Protein AF-A0AAN8F4U5-F1 (afdb_monomer_lite)

Structure (mmCIF, N/CA/C/O backbone):
data_AF-A0AAN8F4U5-F1
#
_entry.id   AF-A0AAN8F4U5-F1
#
loop_
_atom_site.group_PDB
_atom_site.id
_atom_site.type_symbol
_atom_site.label_atom_id
_atom_site.label_alt_id
_atom_site.label_comp_id
_atom_site.label_asym_id
_atom_site.label_entity_id
_atom_site.label_seq_id
_atom_site.pdbx_PDB_ins_code
_atom_site.Cartn_x
_atom_site.Cartn_y
_atom_site.Cartn_z
_atom_site.occupancy
_atom_site.B_iso_or_equiv
_atom_site.auth_seq_id
_atom_site.auth_comp_id
_atom_site.auth_asym_id
_atom_site.auth_atom_id
_atom_site.pdbx_PDB_model_num
ATOM 1 N N . MET A 1 1 ? 12.152 -46.336 -26.105 1.00 35.91 1 MET A N 1
ATOM 2 C CA . MET A 1 1 ? 12.665 -45.811 -24.822 1.00 35.91 1 MET A CA 1
ATOM 3 C C . MET A 1 1 ? 13.875 -44.950 -25.127 1.00 35.91 1 MET A C 1
ATOM 5 O O . MET A 1 1 ? 14.927 -45.492 -25.427 1.00 35.91 1 MET A O 1
ATOM 9 N N . ALA A 1 2 ? 13.699 -43.632 -25.142 1.00 26.66 2 ALA A N 1
ATOM 10 C CA . ALA A 1 2 ? 14.789 -42.671 -25.242 1.00 26.66 2 ALA A CA 1
ATOM 11 C C . ALA A 1 2 ? 14.548 -41.627 -24.149 1.00 26.66 2 ALA A C 1
ATOM 13 O O . ALA A 1 2 ? 13.551 -40.909 -24.172 1.00 26.66 2 ALA A O 1
ATOM 14 N N . SER A 1 3 ? 15.412 -41.664 -23.141 1.00 32.59 3 SER A N 1
ATOM 15 C CA . SER A 1 3 ? 15.495 -40.702 -22.049 1.00 32.59 3 SER A CA 1
ATOM 16 C C . SER A 1 3 ? 16.192 -39.456 -22.585 1.00 32.59 3 SER A C 1
ATOM 18 O O . SER A 1 3 ? 17.382 -39.514 -22.888 1.00 32.59 3 SER A O 1
ATOM 20 N N . ASN A 1 4 ? 15.462 -38.351 -22.726 1.00 31.66 4 ASN A N 1
ATOM 21 C CA . ASN A 1 4 ? 16.071 -37.047 -22.960 1.00 31.66 4 ASN A CA 1
ATOM 22 C C . ASN A 1 4 ? 16.169 -36.326 -21.616 1.00 31.66 4 ASN A C 1
ATOM 24 O O . ASN A 1 4 ? 15.198 -35.755 -21.125 1.00 31.66 4 ASN A O 1
ATOM 28 N N . GLN A 1 5 ? 17.357 -36.388 -21.018 1.00 31.81 5 GLN A N 1
ATOM 29 C CA . GLN A 1 5 ? 17.755 -35.510 -19.925 1.00 31.81 5 GLN A CA 1
ATOM 30 C C . GLN A 1 5 ? 17.854 -34.075 -20.455 1.00 31.81 5 GLN A C 1
ATOM 32 O O . GLN A 1 5 ? 18.625 -33.796 -21.372 1.00 31.81 5 GLN A O 1
ATOM 37 N N . CYS A 1 6 ? 17.082 -33.159 -19.874 1.00 28.48 6 CYS A N 1
ATOM 38 C CA . CYS A 1 6 ? 17.250 -31.729 -20.102 1.00 28.48 6 CYS A CA 1
ATOM 39 C C . CYS A 1 6 ? 18.424 -31.219 -19.258 1.00 28.48 6 CYS A C 1
ATOM 41 O O . CYS A 1 6 ? 18.338 -31.147 -18.034 1.00 28.48 6 CYS A O 1
ATOM 43 N N . THR A 1 7 ? 19.522 -30.854 -19.913 1.00 29.91 7 THR A N 1
ATOM 44 C CA . THR A 1 7 ? 20.615 -30.083 -19.318 1.00 29.91 7 THR A CA 1
ATOM 45 C C . THR A 1 7 ? 20.280 -28.591 -19.372 1.00 29.91 7 THR A C 1
ATOM 47 O O . THR A 1 7 ? 20.069 -28.025 -20.443 1.00 29.91 7 THR A O 1
ATOM 50 N N . PHE A 1 8 ? 20.226 -27.942 -18.206 1.00 32.69 8 PHE A N 1
ATOM 51 C CA . PHE A 1 8 ? 20.050 -26.495 -18.082 1.00 32.69 8 PHE A CA 1
ATOM 52 C C . PHE A 1 8 ? 21.400 -25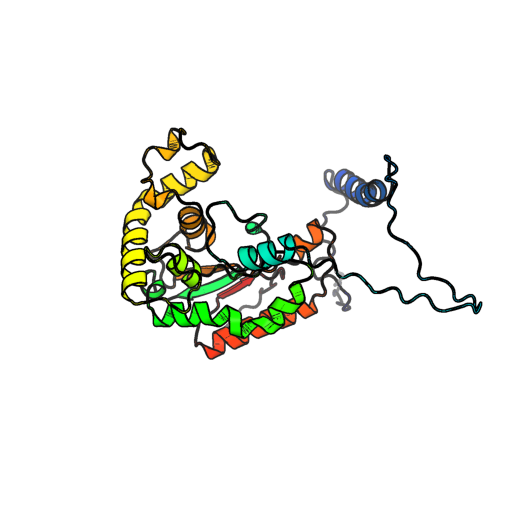.785 -18.223 1.00 32.69 8 PHE A C 1
ATOM 54 O O . PHE A 1 8 ? 22.299 -25.977 -17.407 1.00 32.69 8 PHE A O 1
ATOM 61 N N . THR A 1 9 ? 21.539 -24.930 -19.236 1.00 31.72 9 THR A N 1
ATOM 62 C CA . THR A 1 9 ? 22.600 -23.917 -19.300 1.00 31.72 9 THR A CA 1
ATOM 63 C C . THR A 1 9 ? 22.019 -22.554 -18.936 1.00 31.72 9 THR A C 1
ATOM 65 O O . THR A 1 9 ? 21.005 -22.111 -19.478 1.00 31.72 9 THR A O 1
ATOM 68 N N . SER A 1 10 ? 22.653 -21.892 -17.968 1.00 42.22 10 SER A N 1
ATOM 69 C CA . SER A 1 10 ? 22.253 -20.589 -17.442 1.00 42.22 10 SER A CA 1
ATOM 70 C C . SER A 1 10 ? 22.450 -19.493 -18.491 1.00 42.22 10 SER A C 1
ATOM 72 O O . SER A 1 10 ? 23.587 -19.122 -18.775 1.00 42.22 10 SER A O 1
A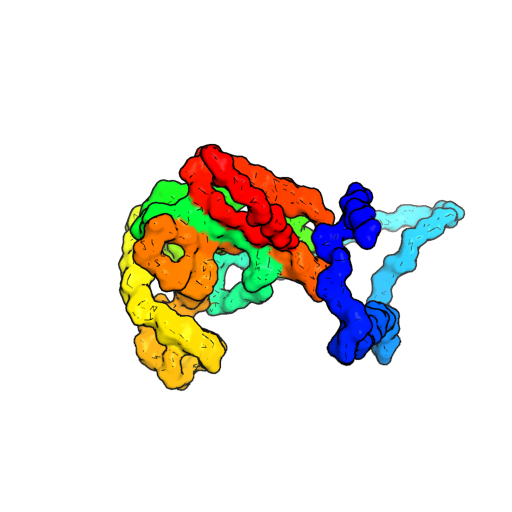TOM 74 N N . ASN A 1 11 ? 21.368 -18.953 -19.058 1.00 38.44 11 ASN A N 1
ATOM 75 C CA . ASN A 1 11 ? 21.387 -17.616 -19.656 1.00 38.44 11 ASN A CA 1
ATOM 76 C C . ASN A 1 11 ? 19.977 -17.014 -19.812 1.00 38.44 11 ASN A C 1
ATOM 78 O O . ASN A 1 11 ? 19.190 -17.420 -20.668 1.00 38.44 11 ASN A O 1
ATOM 82 N N . ASN A 1 12 ? 19.707 -16.005 -18.974 1.00 48.56 12 ASN A N 1
ATOM 83 C CA . ASN A 1 12 ? 18.732 -14.914 -19.098 1.00 48.56 12 ASN A CA 1
ATOM 84 C C . ASN A 1 12 ? 17.449 -15.187 -19.902 1.00 48.56 12 ASN A C 1
ATOM 86 O O . ASN A 1 12 ? 17.343 -14.895 -21.097 1.00 48.56 12 ASN A O 1
ATOM 90 N N . SER A 1 13 ? 16.467 -15.732 -19.185 1.00 42.66 13 SER A N 1
ATOM 91 C CA . SER A 1 13 ? 15.062 -15.300 -19.085 1.00 42.66 13 SER A CA 1
ATOM 92 C C . SER A 1 13 ? 14.314 -16.481 -18.469 1.00 42.66 13 SER A C 1
ATOM 94 O O . SER A 1 13 ? 14.174 -17.511 -19.127 1.00 42.66 13 SER A O 1
ATOM 96 N N . VAL A 1 14 ? 13.865 -16.353 -17.222 1.00 54.72 14 VAL A N 1
ATOM 97 C CA . VAL A 1 14 ? 13.284 -17.458 -16.429 1.00 54.72 14 VAL A CA 1
ATOM 98 C C . VAL A 1 14 ? 11.998 -18.036 -17.056 1.00 54.72 14 VAL A C 1
ATOM 100 O O . VAL A 1 14 ? 11.554 -19.109 -16.687 1.00 54.72 14 VAL A O 1
ATOM 103 N N . ILE A 1 15 ? 11.441 -17.397 -18.092 1.00 51.12 15 ILE A N 1
ATOM 104 C CA . ILE A 1 15 ? 10.289 -17.892 -18.853 1.00 51.12 15 ILE A CA 1
ATOM 105 C C . ILE A 1 15 ? 10.626 -17.837 -20.351 1.00 51.12 15 ILE A C 1
ATOM 107 O O . ILE A 1 15 ? 10.414 -16.827 -21.020 1.00 51.12 15 ILE A O 1
ATOM 111 N N . LYS A 1 16 ? 11.181 -18.922 -20.899 1.00 48.06 16 LYS A N 1
ATOM 112 C CA . LYS A 1 16 ? 11.352 -19.128 -22.349 1.00 48.06 16 LYS A CA 1
ATOM 113 C C . LYS A 1 16 ? 10.562 -20.370 -22.752 1.00 48.06 16 LYS A C 1
ATOM 115 O O . LYS A 1 16 ? 10.794 -21.437 -22.204 1.00 48.06 16 LYS A O 1
ATOM 120 N N . GLY A 1 17 ? 9.668 -20.240 -23.736 1.00 58.47 17 GLY A N 1
ATOM 121 C CA . GLY A 1 17 ? 9.052 -21.398 -24.403 1.00 58.47 17 GLY A CA 1
ATOM 122 C C . GLY A 1 17 ? 7.643 -21.809 -23.961 1.00 58.47 17 GLY A C 1
ATOM 123 O O . GLY A 1 17 ? 7.180 -22.843 -24.420 1.00 58.47 17 GLY A O 1
ATOM 124 N N . PHE A 1 18 ? 6.935 -21.008 -23.156 1.00 61.16 18 PHE A N 1
ATOM 125 C CA . PHE A 1 18 ? 5.510 -21.246 -22.842 1.00 61.16 18 PHE A CA 1
ATOM 126 C C . PHE A 1 18 ? 4.548 -20.827 -23.965 1.00 61.16 18 PHE A C 1
ATOM 128 O O . PHE A 1 18 ? 3.342 -21.049 -23.874 1.00 61.16 18 PHE A O 1
ATOM 135 N N . ASP A 1 19 ? 5.068 -20.226 -25.036 1.00 62.41 19 ASP A N 1
ATOM 136 C CA . ASP A 1 19 ? 4.302 -20.054 -26.263 1.00 62.41 19 ASP A CA 1
ATOM 137 C C . ASP A 1 19 ? 4.029 -21.425 -26.876 1.00 62.41 19 ASP A C 1
ATOM 139 O O . ASP A 1 19 ? 4.957 -22.118 -27.302 1.00 62.41 19 ASP A O 1
ATOM 143 N N . THR A 1 20 ? 2.752 -21.800 -26.956 1.00 62.84 20 THR A N 1
ATOM 144 C CA . THR A 1 20 ? 2.348 -22.943 -27.773 1.00 62.84 20 THR A CA 1
ATOM 145 C C . THR A 1 20 ? 2.696 -22.600 -29.215 1.00 62.84 20 THR A C 1
ATOM 147 O O . THR A 1 20 ? 2.143 -21.666 -29.781 1.00 62.84 20 THR A O 1
ATOM 150 N N . LYS A 1 21 ? 3.691 -23.273 -29.792 1.00 63.78 21 LYS A N 1
ATOM 151 C CA . LYS A 1 21 ? 3.997 -23.157 -31.220 1.00 63.78 21 LYS A CA 1
ATOM 152 C C . LYS A 1 21 ? 3.119 -24.145 -31.982 1.00 63.78 21 LYS A C 1
ATOM 154 O O . LYS A 1 21 ? 2.745 -25.178 -31.435 1.00 63.78 21 LYS A O 1
ATOM 159 N N . ASP A 1 22 ? 2.794 -23.803 -33.222 1.00 62.44 22 ASP A N 1
ATOM 160 C CA . ASP A 1 22 ? 2.108 -24.682 -34.176 1.00 62.44 22 ASP A CA 1
ATOM 161 C C . ASP A 1 22 ? 0.669 -25.083 -33.787 1.00 62.44 22 ASP A C 1
ATOM 163 O O . ASP A 1 22 ? 0.145 -26.094 -34.243 1.00 62.44 22 ASP A O 1
ATOM 167 N N . THR A 1 23 ? -0.002 -24.256 -32.979 1.00 65.88 23 THR A N 1
ATOM 168 C CA . THR A 1 23 ? -1.464 -24.297 -32.789 1.00 65.88 23 THR A CA 1
ATOM 169 C C . THR A 1 23 ? -2.159 -23.266 -33.682 1.00 65.88 23 THR A C 1
ATOM 171 O O . THR A 1 23 ? -1.567 -22.228 -34.000 1.00 65.88 23 THR A O 1
ATOM 174 N N . ASP A 1 24 ? -3.431 -23.489 -34.023 1.00 69.06 24 ASP A N 1
ATOM 175 C CA . ASP A 1 24 ? -4.232 -22.582 -34.870 1.00 69.06 24 ASP A CA 1
ATOM 176 C C . ASP A 1 24 ? -4.260 -21.128 -34.354 1.00 69.06 24 ASP A C 1
ATOM 178 O O . ASP A 1 24 ? -4.349 -20.177 -35.130 1.00 69.06 24 ASP A O 1
ATOM 182 N N . LEU A 1 25 ? -4.115 -20.934 -33.038 1.00 61.69 25 LEU A N 1
ATOM 183 C CA . LEU A 1 25 ? -4.094 -19.620 -32.384 1.00 61.69 25 LEU A CA 1
ATOM 184 C C . LEU A 1 25 ? -2.685 -19.006 -32.281 1.00 61.69 25 LEU A C 1
ATOM 186 O O . LEU A 1 25 ? -2.540 -17.792 -32.121 1.00 61.69 25 LEU A O 1
ATOM 190 N N . SER A 1 26 ? -1.634 -19.820 -32.385 1.00 69.00 26 SER A N 1
ATOM 191 C CA . SER A 1 26 ? -0.246 -19.371 -32.238 1.00 69.00 26 SER A CA 1
ATOM 192 C C . SER A 1 26 ? 0.295 -18.646 -33.466 1.00 69.00 26 SER A C 1
ATOM 194 O O . SER A 1 26 ? 1.044 -17.680 -33.323 1.00 69.00 26 SER A O 1
ATOM 196 N N . GLY A 1 27 ? -0.109 -19.062 -34.672 1.00 69.88 27 GLY A N 1
ATOM 197 C CA . GLY A 1 27 ? 0.422 -18.523 -35.926 1.00 69.88 27 GLY A CA 1
ATOM 198 C C . GLY A 1 27 ? 0.131 -17.032 -36.093 1.00 69.88 27 GLY A C 1
ATOM 199 O O . GLY A 1 27 ? 1.046 -16.236 -36.314 1.00 69.88 27 GLY A O 1
ATOM 200 N N . ALA A 1 28 ? -1.131 -16.634 -35.907 1.00 73.00 28 ALA A N 1
ATOM 201 C CA . ALA A 1 28 ? -1.550 -15.235 -35.997 1.00 73.00 28 ALA A CA 1
ATOM 202 C C . ALA A 1 28 ? -0.931 -14.369 -34.884 1.00 73.00 28 ALA A C 1
ATOM 204 O O . ALA A 1 28 ? -0.450 -13.267 -35.150 1.00 73.00 28 ALA A O 1
ATOM 205 N N . ARG A 1 29 ? -0.867 -14.886 -33.649 1.00 70.12 29 ARG A N 1
ATOM 206 C CA . ARG A 1 29 ? -0.241 -14.207 -32.503 1.00 70.12 29 ARG A CA 1
ATOM 207 C C . ARG A 1 29 ? 1.255 -13.966 -32.729 1.00 70.12 29 ARG A C 1
ATOM 209 O O . ARG A 1 29 ? 1.720 -12.841 -32.564 1.00 70.12 29 ARG A O 1
ATOM 216 N N . LEU A 1 30 ? 2.005 -14.992 -33.140 1.00 70.38 30 LEU A N 1
ATOM 217 C CA . LEU A 1 30 ? 3.444 -14.898 -33.414 1.00 70.38 30 LEU A CA 1
ATOM 218 C C . LEU A 1 30 ? 3.735 -13.965 -34.596 1.00 70.38 30 LEU A C 1
ATOM 220 O O . LEU A 1 30 ? 4.716 -13.219 -34.566 1.00 70.38 30 LEU A O 1
ATOM 224 N N . ALA A 1 31 ? 2.883 -13.974 -35.626 1.00 74.25 31 ALA A N 1
ATOM 225 C CA . ALA A 1 31 ? 2.971 -13.029 -36.735 1.00 74.25 31 ALA A CA 1
ATOM 226 C C . ALA A 1 31 ? 2.747 -11.584 -36.259 1.00 74.25 31 ALA A C 1
ATOM 228 O O . ALA A 1 31 ? 3.541 -10.703 -36.592 1.00 74.25 31 ALA A O 1
ATOM 229 N N . TRP A 1 32 ? 1.731 -11.346 -35.423 1.00 70.88 32 TRP A N 1
ATOM 230 C CA . TRP A 1 32 ? 1.447 -10.024 -34.863 1.00 70.88 32 TRP A CA 1
ATOM 231 C C . TRP A 1 32 ? 2.573 -9.514 -33.959 1.00 70.88 32 TRP A C 1
ATOM 233 O O . TRP A 1 32 ? 3.009 -8.374 -34.094 1.00 70.88 32 TRP A O 1
ATOM 243 N N . GLN A 1 33 ? 3.131 -10.377 -33.108 1.00 69.50 33 GLN A N 1
ATOM 244 C CA . GLN A 1 33 ? 4.262 -10.042 -32.242 1.00 69.50 33 GLN A CA 1
ATOM 245 C C . GLN A 1 33 ? 5.527 -9.689 -33.043 1.00 69.50 33 GLN A C 1
ATOM 247 O O . GLN A 1 33 ? 6.242 -8.746 -32.697 1.00 69.50 33 GLN A O 1
ATOM 252 N N . LYS A 1 34 ? 5.798 -10.407 -34.144 1.00 72.12 34 LYS A N 1
ATOM 253 C CA . LYS A 1 34 ? 6.904 -10.084 -35.063 1.00 72.12 34 LYS A CA 1
ATOM 254 C C . LYS A 1 34 ? 6.688 -8.741 -35.761 1.00 72.12 34 LYS A C 1
ATOM 256 O O . LYS A 1 34 ? 7.638 -7.972 -35.889 1.00 72.12 34 LYS A O 1
ATOM 261 N N . LEU A 1 35 ? 5.453 -8.445 -36.169 1.00 69.44 35 LEU A N 1
ATOM 262 C CA . LEU A 1 35 ? 5.099 -7.174 -36.804 1.00 69.44 35 LEU A CA 1
ATOM 263 C C . LEU A 1 35 ? 5.160 -5.995 -35.828 1.00 69.44 35 LEU A C 1
ATOM 265 O O . LEU A 1 35 ? 5.601 -4.920 -36.221 1.00 69.44 35 LEU A O 1
ATOM 269 N N . GLN A 1 36 ? 4.778 -6.180 -34.563 1.00 67.00 36 GLN A N 1
ATOM 270 C CA . GLN A 1 36 ? 4.717 -5.108 -33.566 1.00 67.00 36 GLN A CA 1
ATOM 271 C C . GLN A 1 36 ? 6.058 -4.382 -33.393 1.00 67.00 36 GLN A C 1
ATOM 273 O O . GLN A 1 36 ? 6.094 -3.152 -33.393 1.00 67.00 36 GLN A O 1
ATOM 278 N N . LYS A 1 37 ? 7.171 -5.125 -33.326 1.00 55.09 37 LYS A N 1
ATOM 279 C CA . LYS A 1 37 ? 8.516 -4.537 -33.224 1.00 55.09 37 LYS A CA 1
ATOM 280 C C . LYS A 1 37 ? 8.866 -3.694 -34.455 1.00 55.09 37 LYS A C 1
ATOM 282 O O . LYS A 1 37 ? 9.453 -2.626 -34.323 1.00 55.09 37 LYS A O 1
ATOM 287 N N . THR A 1 38 ? 8.481 -4.149 -35.646 1.00 58.34 38 THR A N 1
ATOM 288 C CA . THR A 1 38 ? 8.706 -3.422 -36.902 1.00 58.34 38 THR A CA 1
ATOM 289 C C . THR A 1 38 ? 7.828 -2.172 -36.989 1.00 58.34 38 THR A C 1
ATOM 291 O O . THR A 1 38 ? 8.330 -1.096 -37.308 1.00 58.34 38 THR A O 1
ATOM 294 N N . LEU A 1 39 ? 6.546 -2.281 -36.630 1.00 54.97 39 LEU A N 1
ATOM 295 C CA . LEU A 1 39 ? 5.573 -1.185 -36.682 1.00 54.97 39 LEU A CA 1
ATOM 296 C C . LEU A 1 39 ? 5.900 -0.049 -35.702 1.00 54.97 39 LEU A C 1
ATOM 298 O O . LEU A 1 39 ? 5.655 1.109 -36.026 1.00 54.97 39 LEU A O 1
ATOM 302 N N . GLN A 1 40 ? 6.498 -0.355 -34.546 1.00 52.28 40 GLN A N 1
ATOM 303 C CA . GLN A 1 40 ? 6.956 0.655 -33.581 1.00 52.28 40 GLN A CA 1
ATOM 304 C C . GLN A 1 40 ? 8.175 1.458 -34.066 1.00 52.28 40 GLN A C 1
ATOM 306 O O . GLN A 1 40 ? 8.366 2.592 -33.641 1.00 52.28 40 GLN A O 1
ATOM 311 N N . THR A 1 41 ? 8.996 0.899 -34.962 1.00 52.88 41 THR A N 1
ATOM 312 C CA . THR A 1 41 ? 10.201 1.574 -35.489 1.00 52.88 41 THR A CA 1
ATOM 313 C C . THR A 1 41 ? 9.963 2.375 -36.768 1.00 52.88 41 THR A C 1
ATOM 315 O O . THR A 1 41 ? 10.808 3.175 -37.167 1.00 52.88 41 THR A O 1
ATOM 318 N N . THR A 1 42 ? 8.816 2.191 -37.426 1.00 43.38 42 THR A N 1
ATOM 319 C CA . THR A 1 42 ? 8.494 2.892 -38.671 1.00 43.38 42 THR A CA 1
ATOM 320 C C . THR A 1 42 ? 7.525 4.039 -38.407 1.00 43.38 42 THR A C 1
ATOM 322 O O . THR A 1 42 ? 6.313 3.849 -38.330 1.00 43.38 42 THR A O 1
ATOM 325 N N . ASN A 1 43 ? 8.062 5.254 -38.308 1.00 46.78 43 ASN A N 1
ATOM 326 C CA . ASN A 1 43 ? 7.283 6.488 -38.266 1.00 46.78 43 ASN A CA 1
ATOM 327 C C . ASN A 1 43 ? 6.483 6.663 -39.568 1.00 46.78 43 ASN A C 1
ATOM 329 O O . ASN A 1 43 ? 7.044 7.049 -40.591 1.00 46.78 43 ASN A O 1
ATOM 333 N N . ARG A 1 44 ? 5.159 6.455 -39.536 1.00 46.81 44 ARG A N 1
ATOM 334 C CA . ARG A 1 44 ? 4.257 7.013 -40.566 1.00 46.81 44 ARG A CA 1
ATOM 335 C C . ARG A 1 44 ? 3.943 8.500 -40.340 1.00 46.81 44 ARG A C 1
ATOM 337 O O . ARG A 1 44 ? 3.217 9.083 -41.136 1.00 46.81 44 ARG A O 1
ATOM 344 N N . ILE A 1 45 ? 4.513 9.129 -39.306 1.00 45.03 45 ILE A N 1
ATOM 345 C CA . ILE A 1 45 ? 4.415 10.572 -39.046 1.00 45.03 45 ILE A CA 1
ATOM 346 C C . ILE A 1 45 ? 5.792 11.082 -38.595 1.00 45.03 45 ILE A C 1
ATOM 348 O O . ILE A 1 45 ? 6.363 10.585 -37.627 1.00 45.03 45 ILE A O 1
ATOM 352 N N . ASN A 1 46 ? 6.358 12.036 -39.337 1.00 37.38 46 ASN A N 1
ATOM 353 C CA . ASN A 1 46 ? 7.688 12.598 -39.093 1.00 37.38 46 ASN A CA 1
ATOM 354 C C . ASN A 1 46 ? 7.595 13.681 -38.003 1.00 37.38 46 ASN A C 1
ATOM 356 O O . ASN A 1 46 ? 7.131 14.785 -38.275 1.00 37.38 46 ASN A O 1
ATOM 360 N N . PHE A 1 47 ? 8.016 13.373 -36.776 1.00 38.66 47 PHE A N 1
ATOM 361 C CA . PHE A 1 47 ? 8.142 14.374 -35.715 1.00 38.66 47 PHE A CA 1
ATOM 362 C C . PHE A 1 47 ? 9.495 15.093 -35.830 1.00 38.66 47 PHE A C 1
ATOM 364 O O . PHE A 1 47 ? 10.543 14.454 -35.916 1.00 38.66 47 PHE A O 1
ATOM 371 N N . SER A 1 48 ? 9.469 16.428 -35.814 1.00 40.88 48 SER A N 1
ATOM 372 C CA . SER A 1 48 ? 10.628 17.315 -36.027 1.00 40.88 48 SER A CA 1
ATOM 373 C C . SER A 1 48 ? 11.716 17.234 -34.949 1.00 40.88 48 SER A C 1
ATOM 375 O O . SER A 1 48 ? 12.791 17.794 -35.131 1.00 40.88 48 SER A O 1
ATOM 377 N N . ASN A 1 49 ? 11.463 16.529 -33.845 1.00 41.31 49 ASN A N 1
ATOM 378 C CA . ASN A 1 49 ? 12.412 16.352 -32.752 1.00 41.31 49 ASN A CA 1
ATOM 379 C C . ASN A 1 49 ? 12.865 14.895 -32.705 1.00 41.31 49 ASN A C 1
ATOM 381 O O . ASN A 1 49 ? 12.220 14.043 -32.096 1.00 41.31 49 ASN A O 1
ATOM 385 N N . ARG A 1 50 ? 13.981 14.608 -33.377 1.00 44.75 50 ARG A N 1
ATOM 386 C CA . ARG A 1 50 ? 14.680 13.330 -33.225 1.00 44.75 50 ARG A CA 1
ATOM 387 C C . ARG A 1 50 ? 15.604 13.411 -32.004 1.00 44.75 50 ARG A C 1
ATOM 389 O O . ARG A 1 50 ? 16.358 14.379 -31.909 1.00 44.75 50 ARG A O 1
ATOM 396 N N . PRO A 1 51 ? 15.604 12.414 -31.102 1.00 42.09 51 PRO A N 1
ATOM 397 C CA . PRO A 1 51 ? 16.709 12.233 -30.167 1.00 42.09 51 PRO A CA 1
ATOM 398 C C . PRO A 1 51 ? 17.993 11.953 -30.967 1.00 42.09 51 PRO A C 1
ATOM 400 O O . PRO A 1 51 ? 17.912 11.277 -32.001 1.00 42.09 51 PRO A O 1
ATOM 403 N N . PRO A 1 52 ? 19.170 12.440 -30.536 1.00 44.09 52 PRO A N 1
ATOM 404 C CA . PRO A 1 52 ? 20.415 12.133 -31.220 1.00 44.09 52 PRO A CA 1
ATOM 405 C C . PRO A 1 52 ? 20.724 10.646 -31.029 1.00 44.09 52 PRO A C 1
ATOM 407 O O . PRO A 1 52 ? 21.085 10.190 -29.948 1.00 44.09 52 PRO A O 1
ATOM 410 N N . LEU A 1 53 ? 20.535 9.875 -32.096 1.00 42.50 53 LEU A N 1
ATOM 411 C CA . LEU A 1 53 ? 21.144 8.562 -32.237 1.00 42.50 53 LEU A CA 1
ATOM 412 C C . LEU A 1 53 ? 22.587 8.798 -32.704 1.00 42.50 53 LEU A C 1
ATOM 414 O O . LEU A 1 53 ? 22.790 9.610 -33.601 1.00 42.50 53 LEU A O 1
ATOM 418 N N . TYR A 1 54 ? 23.527 8.068 -32.097 1.00 38.50 54 TYR A N 1
ATOM 419 C CA . TYR A 1 54 ? 24.996 8.055 -32.253 1.00 38.50 54 TYR A CA 1
ATOM 420 C C . TYR A 1 54 ? 25.802 8.865 -31.214 1.00 38.50 54 TYR A C 1
ATOM 422 O O . TYR A 1 54 ? 25.565 10.061 -31.044 1.00 38.50 54 TYR A O 1
ATOM 430 N N . PRO A 1 55 ? 26.805 8.249 -30.548 1.00 43.44 55 PRO A N 1
ATOM 431 C CA . PRO A 1 55 ? 27.874 9.009 -29.908 1.00 43.44 55 PRO A CA 1
ATOM 432 C C . PRO A 1 55 ? 28.730 9.689 -30.994 1.00 43.44 55 PRO A C 1
ATOM 434 O O . PRO A 1 55 ? 28.965 9.083 -32.045 1.00 43.44 55 PRO A O 1
ATOM 437 N N . PRO A 1 56 ? 29.191 10.934 -30.783 1.00 37.84 56 PRO A N 1
ATOM 438 C CA . PRO A 1 56 ? 29.981 11.644 -31.776 1.00 37.84 56 PRO A CA 1
ATOM 439 C C . PRO A 1 56 ? 31.339 10.961 -31.961 1.00 37.84 56 PRO A C 1
ATOM 441 O O . PRO A 1 56 ? 32.051 10.664 -31.000 1.00 37.84 56 PRO A O 1
ATOM 444 N N . VAL A 1 57 ? 31.685 10.719 -33.224 1.00 37.41 57 VAL A N 1
ATOM 445 C CA . VAL A 1 57 ? 33.042 10.378 -33.649 1.00 37.41 57 VAL A CA 1
ATOM 446 C C . VAL A 1 57 ? 33.954 11.548 -33.278 1.00 37.41 57 VAL A C 1
ATOM 448 O O . VAL A 1 57 ? 33.618 12.706 -33.515 1.00 37.41 57 VAL A O 1
ATOM 451 N N . VAL A 1 58 ? 35.091 11.234 -32.659 1.00 42.97 58 VAL A N 1
ATOM 452 C CA . VAL A 1 58 ? 36.131 12.200 -32.302 1.00 42.97 58 VAL A CA 1
ATOM 453 C C . VAL A 1 58 ? 36.749 12.741 -33.590 1.00 42.97 58 VAL A C 1
ATOM 455 O O . VAL A 1 58 ? 37.578 12.077 -34.203 1.00 42.97 58 VAL A O 1
ATOM 458 N N . GLU A 1 59 ? 36.374 13.955 -33.980 1.00 33.66 59 GLU A N 1
ATOM 459 C CA . GLU A 1 59 ? 37.186 14.784 -34.867 1.00 33.66 59 GLU A CA 1
ATOM 460 C C . GLU A 1 59 ? 37.693 15.980 -34.068 1.00 33.66 59 GLU A C 1
ATOM 462 O O . GLU A 1 59 ? 36.941 16.819 -33.575 1.00 33.66 59 GLU A O 1
ATOM 467 N N . ALA A 1 60 ? 39.009 15.999 -33.877 1.00 41.00 60 ALA A N 1
ATOM 468 C CA . ALA A 1 60 ? 39.715 17.088 -33.242 1.00 41.00 60 ALA A CA 1
ATOM 469 C C . ALA A 1 60 ? 39.650 18.331 -34.134 1.00 41.00 60 ALA A C 1
ATOM 471 O O . ALA A 1 60 ? 40.203 18.321 -35.230 1.00 41.00 60 ALA A O 1
ATOM 472 N N . GLN A 1 61 ? 39.064 19.415 -33.629 1.00 32.91 61 GLN A N 1
ATOM 473 C CA . GLN A 1 61 ? 39.378 20.771 -34.066 1.00 32.91 61 GLN A CA 1
ATOM 474 C C . GLN A 1 61 ? 39.146 21.759 -32.919 1.00 32.91 61 GLN A C 1
ATOM 476 O O . GLN A 1 61 ? 38.060 21.881 -32.362 1.00 32.91 61 GLN A O 1
ATOM 481 N N . ASN A 1 62 ? 40.229 22.443 -32.557 1.00 40.50 62 ASN A N 1
ATOM 482 C CA . ASN A 1 62 ? 40.273 23.544 -31.606 1.00 40.50 62 ASN A CA 1
ATOM 483 C C . ASN A 1 62 ? 39.424 24.717 -32.109 1.00 40.50 62 ASN A C 1
ATOM 485 O O . ASN A 1 62 ? 39.644 25.161 -33.232 1.00 40.50 62 ASN A O 1
ATOM 489 N N . THR A 1 63 ? 38.550 25.285 -31.273 1.00 35.16 63 THR A N 1
ATOM 490 C CA . THR A 1 63 ? 38.402 26.748 -31.108 1.00 35.16 63 THR A CA 1
ATOM 491 C C . THR A 1 63 ? 37.442 27.097 -29.956 1.00 35.16 63 THR A C 1
ATOM 493 O O . THR A 1 63 ? 36.277 26.722 -29.958 1.00 35.16 63 THR A O 1
ATOM 496 N N . SER A 1 64 ? 37.988 27.847 -28.991 1.00 33.31 64 SER A N 1
ATOM 497 C CA . SER A 1 64 ? 37.372 28.892 -28.147 1.00 33.31 64 SER A CA 1
ATOM 498 C C . SER A 1 64 ? 36.076 28.626 -27.360 1.00 33.31 64 SER A C 1
ATOM 500 O O . SER A 1 64 ? 34.977 28.636 -27.907 1.00 33.31 64 SER A O 1
ATOM 502 N N . ASP A 1 65 ? 36.261 28.554 -26.036 1.00 40.81 65 ASP A N 1
ATOM 503 C CA . ASP A 1 65 ? 35.423 29.085 -24.950 1.00 40.81 65 ASP A CA 1
ATOM 504 C C . ASP A 1 65 ? 34.030 29.619 -25.319 1.00 40.81 65 ASP A C 1
ATOM 506 O O . ASP A 1 65 ? 33.844 30.789 -25.660 1.00 40.81 65 ASP A O 1
ATOM 510 N N . VAL A 1 66 ? 33.019 28.784 -25.077 1.00 34.16 66 VAL A N 1
ATOM 511 C CA . VAL A 1 66 ? 31.685 29.243 -24.689 1.00 34.16 66 VAL A CA 1
ATOM 512 C C . VAL A 1 66 ? 31.297 28.464 -23.441 1.00 34.16 66 VAL A C 1
ATOM 514 O O . VAL A 1 66 ? 31.021 27.266 -23.488 1.00 34.16 66 VAL A O 1
ATOM 517 N N . THR A 1 67 ? 31.288 29.150 -22.301 1.00 35.19 67 THR A N 1
ATOM 518 C CA . THR A 1 67 ? 30.727 28.649 -21.048 1.00 35.19 67 THR A CA 1
ATOM 519 C C . THR A 1 67 ? 29.225 28.447 -21.223 1.00 35.19 67 THR A C 1
ATOM 521 O O . THR A 1 67 ? 28.409 29.337 -20.978 1.00 35.19 67 THR A O 1
ATOM 524 N N . VAL A 1 68 ? 28.832 27.245 -21.646 1.00 36.00 68 VAL A N 1
ATOM 525 C CA . VAL A 1 68 ? 27.445 26.794 -21.544 1.00 36.00 68 VAL A CA 1
ATOM 526 C C . VAL A 1 68 ? 27.167 26.585 -20.061 1.00 36.00 68 VAL A C 1
ATOM 528 O O . VAL A 1 68 ? 27.368 25.509 -19.504 1.00 36.00 68 VAL A O 1
ATOM 531 N N . THR A 1 69 ? 26.716 27.647 -19.400 1.00 33.94 69 THR A N 1
ATOM 532 C CA . THR A 1 69 ? 25.981 27.508 -18.150 1.00 33.94 69 THR A CA 1
ATOM 533 C C . THR A 1 69 ? 24.751 26.671 -18.474 1.00 33.94 69 THR A C 1
ATOM 535 O O . THR A 1 69 ? 23.794 27.130 -19.098 1.00 33.94 69 THR A O 1
ATOM 538 N N . THR A 1 70 ? 24.794 25.392 -18.106 1.00 36.25 70 THR A N 1
ATOM 539 C CA . THR A 1 70 ? 23.620 24.528 -18.090 1.00 36.25 70 THR A CA 1
ATOM 540 C C . THR A 1 70 ? 22.626 25.162 -17.135 1.00 36.25 70 THR A C 1
ATOM 542 O O . THR A 1 70 ? 22.698 24.990 -15.918 1.00 36.25 70 THR A O 1
ATOM 545 N N . ARG A 1 71 ? 21.717 25.963 -17.689 1.00 35.91 71 ARG A N 1
ATOM 546 C CA . ARG A 1 71 ? 20.568 26.505 -16.981 1.00 35.91 71 ARG A CA 1
ATOM 547 C C . ARG A 1 71 ? 19.705 25.305 -16.601 1.00 35.91 71 ARG A C 1
ATOM 549 O O . ARG A 1 71 ? 18.846 24.895 -17.376 1.00 35.91 71 ARG A O 1
ATOM 556 N N . MET A 1 72 ? 19.968 24.713 -15.435 1.00 39.81 72 MET A N 1
ATOM 557 C CA . MET A 1 72 ? 19.050 23.782 -14.790 1.00 39.81 72 MET A CA 1
ATOM 558 C C . MET A 1 72 ? 17.736 24.540 -14.604 1.00 39.81 72 MET A C 1
ATOM 560 O O . MET A 1 72 ? 17.581 25.327 -13.671 1.00 39.81 72 MET A O 1
ATOM 564 N N . LYS A 1 73 ? 16.788 24.342 -15.522 1.00 38.34 73 LYS A N 1
ATOM 565 C CA . LYS A 1 73 ? 15.386 24.644 -15.262 1.00 38.34 73 LYS A CA 1
ATOM 566 C C . LYS A 1 73 ? 14.933 23.646 -14.200 1.00 38.34 73 LYS A C 1
ATOM 568 O O . LYS A 1 73 ? 14.394 22.602 -14.533 1.00 38.34 73 LYS A O 1
ATOM 573 N N . ARG A 1 74 ? 15.177 23.953 -12.925 1.00 48.62 74 ARG A N 1
ATOM 574 C CA . ARG A 1 74 ? 14.342 23.415 -11.851 1.00 48.62 74 ARG A CA 1
ATOM 575 C C . ARG A 1 74 ? 12.993 24.096 -12.021 1.00 48.62 74 ARG A C 1
ATOM 577 O O . ARG A 1 74 ? 12.852 25.283 -11.733 1.00 48.62 74 ARG A O 1
ATOM 584 N N . SER A 1 75 ? 12.066 23.392 -12.662 1.00 45.44 75 SER A N 1
ATOM 585 C CA . SER A 1 75 ? 10.699 23.862 -12.812 1.00 45.44 75 SER A CA 1
ATOM 586 C C . SER A 1 75 ? 10.055 23.827 -11.434 1.00 45.44 75 SER A C 1
ATOM 588 O O . SER A 1 75 ? 10.112 22.809 -10.752 1.00 45.44 75 SER A O 1
ATOM 590 N N . TRP A 1 76 ? 9.409 24.915 -11.031 1.00 37.25 76 TRP A N 1
ATOM 591 C CA . TRP A 1 76 ? 8.595 24.948 -9.814 1.00 37.25 76 TRP A CA 1
ATOM 592 C C . TRP A 1 76 ? 7.513 23.848 -9.830 1.00 37.25 76 TRP A C 1
ATOM 594 O O . TRP A 1 76 ? 7.099 23.366 -8.786 1.00 37.25 76 TRP A O 1
ATOM 604 N N . ALA A 1 77 ? 7.117 23.379 -11.022 1.00 39.31 77 ALA A N 1
ATOM 605 C CA . ALA A 1 77 ? 6.237 22.227 -11.193 1.00 39.31 77 ALA A CA 1
ATOM 606 C C . ALA A 1 77 ? 6.893 20.893 -10.802 1.00 39.31 77 ALA A C 1
ATOM 608 O O . ALA A 1 77 ? 6.197 20.041 -10.272 1.00 39.31 77 ALA A O 1
ATOM 609 N N . ASP A 1 78 ? 8.202 20.712 -10.996 1.00 44.38 78 ASP A N 1
ATOM 610 C CA . ASP A 1 78 ? 8.908 19.497 -10.561 1.00 44.38 78 ASP A CA 1
ATOM 611 C C . ASP A 1 78 ? 9.100 19.493 -9.040 1.00 44.38 78 ASP A C 1
ATOM 613 O O . ASP A 1 78 ? 9.068 18.443 -8.409 1.00 44.38 78 ASP A O 1
ATOM 617 N N . GLU A 1 79 ? 9.254 20.670 -8.431 1.00 42.03 79 GLU A N 1
ATOM 618 C CA . GLU A 1 79 ? 9.317 20.840 -6.976 1.00 42.03 79 GLU A CA 1
ATOM 619 C C . GLU A 1 79 ? 7.934 20.640 -6.330 1.00 42.03 79 GLU A C 1
ATOM 621 O O . GLU A 1 79 ? 7.814 19.951 -5.317 1.00 42.03 79 GLU A O 1
ATOM 626 N N . LEU A 1 80 ? 6.867 21.127 -6.975 1.00 38.94 80 LEU A N 1
ATOM 627 C CA . LEU A 1 80 ? 5.482 20.874 -6.577 1.00 38.94 80 LEU A CA 1
ATOM 628 C C . LEU A 1 80 ? 5.094 19.399 -6.774 1.00 38.94 80 LEU A C 1
ATOM 630 O O . LEU A 1 80 ? 4.501 18.808 -5.880 1.00 38.94 80 LEU A O 1
ATOM 634 N N . LEU A 1 81 ? 5.479 18.769 -7.889 1.00 45.72 81 LEU A N 1
ATOM 635 C CA . LEU A 1 81 ? 5.265 17.339 -8.144 1.00 45.72 81 LEU A CA 1
ATOM 636 C C . LEU A 1 81 ? 6.090 16.466 -7.192 1.00 45.72 81 LEU A C 1
ATOM 638 O O . LEU A 1 81 ? 5.564 15.488 -6.677 1.00 45.72 81 LEU A O 1
ATOM 642 N N . ASN A 1 82 ? 7.328 16.843 -6.861 1.00 42.47 82 ASN A N 1
ATOM 643 C CA . ASN A 1 82 ? 8.109 16.180 -5.810 1.00 42.47 82 ASN A CA 1
ATOM 644 C C . ASN A 1 82 ? 7.504 16.355 -4.413 1.00 42.47 82 ASN A C 1
ATOM 646 O O . ASN A 1 82 ? 7.788 15.545 -3.536 1.00 42.47 82 ASN A O 1
ATOM 650 N N . THR A 1 83 ? 6.695 17.392 -4.188 1.00 41.12 83 THR A N 1
ATOM 651 C CA . THR A 1 83 ? 5.986 17.610 -2.918 1.00 41.12 83 THR A CA 1
ATOM 652 C C . THR A 1 83 ? 4.652 16.853 -2.893 1.00 41.12 83 THR A C 1
ATOM 654 O O . THR A 1 83 ? 4.321 16.240 -1.885 1.00 41.12 83 THR A O 1
ATOM 657 N N . ILE A 1 84 ? 3.932 16.790 -4.018 1.00 46.06 84 ILE A N 1
ATOM 658 C CA . ILE A 1 84 ? 2.675 16.036 -4.177 1.00 46.06 84 ILE A CA 1
ATOM 659 C C . ILE A 1 84 ? 2.934 14.521 -4.187 1.00 46.06 84 ILE A C 1
ATOM 661 O O . ILE A 1 84 ? 2.201 13.770 -3.554 1.00 46.06 84 ILE A O 1
ATOM 665 N N . ASN A 1 85 ? 4.029 14.060 -4.800 1.00 50.81 85 ASN A N 1
ATOM 666 C CA . ASN A 1 85 ? 4.424 12.646 -4.805 1.00 50.81 85 ASN A CA 1
ATOM 667 C C . ASN A 1 85 ? 4.928 12.144 -3.442 1.00 50.81 85 ASN A C 1
ATOM 669 O O . ASN A 1 85 ? 5.150 10.944 -3.302 1.00 50.81 85 ASN A O 1
ATOM 673 N N . LYS A 1 86 ? 5.098 13.032 -2.450 1.00 52.88 86 LYS A N 1
ATOM 674 C CA . LYS A 1 86 ? 5.468 12.703 -1.062 1.00 52.88 86 LYS A CA 1
ATOM 675 C C . LYS A 1 86 ? 4.278 12.621 -0.109 1.00 52.88 86 LYS A C 1
ATOM 677 O O . LYS A 1 86 ? 4.457 12.190 1.022 1.00 52.88 86 LYS A O 1
ATOM 682 N N . VAL A 1 87 ? 3.074 12.997 -0.548 1.00 62.44 87 VAL A N 1
ATOM 683 C CA . VAL A 1 87 ? 1.870 12.872 0.282 1.00 62.44 87 VAL A CA 1
ATOM 684 C C . VAL A 1 87 ? 1.194 11.533 -0.027 1.00 62.44 87 VAL A C 1
ATOM 686 O O . VAL A 1 87 ? 0.807 11.296 -1.172 1.00 62.44 87 VAL A O 1
ATOM 689 N N . PRO A 1 88 ? 1.076 10.616 0.949 1.00 71.00 88 PRO A N 1
ATOM 690 C CA . PRO A 1 88 ? 0.464 9.311 0.724 1.00 71.00 88 PRO A CA 1
ATOM 691 C C . PRO A 1 88 ? -1.055 9.387 0.525 1.00 71.00 88 PRO A C 1
ATOM 693 O O . PRO A 1 88 ? -1.640 8.426 0.029 1.00 71.00 88 PRO A O 1
ATOM 696 N N . CYS A 1 89 ? -1.681 10.501 0.908 1.00 84.94 89 CYS A N 1
ATOM 697 C CA . CYS A 1 89 ? -3.122 10.722 0.848 1.00 84.94 89 CYS A CA 1
ATOM 698 C C . CYS A 1 89 ? -3.562 11.157 -0.551 1.00 84.94 89 CYS A C 1
ATOM 700 O O . CYS A 1 89 ? -2.930 12.018 -1.164 1.00 84.94 89 CYS A O 1
ATOM 702 N N . TYR A 1 90 ? -4.655 10.581 -1.052 1.00 84.06 90 TYR A N 1
ATOM 703 C CA . TYR A 1 90 ? -5.169 10.869 -2.390 1.00 84.06 90 TYR A CA 1
ATOM 704 C C . TYR A 1 90 ? -6.689 10.731 -2.461 1.00 84.06 90 TYR A C 1
ATOM 706 O O . TYR A 1 90 ? -7.281 9.824 -1.884 1.00 84.06 90 TYR A O 1
ATOM 714 N N . ASP A 1 91 ? -7.310 11.586 -3.271 1.00 76.38 91 ASP A N 1
ATOM 715 C CA . ASP A 1 91 ? -8.754 11.539 -3.533 1.00 76.38 91 ASP A CA 1
ATOM 716 C C . ASP A 1 91 ? -9.101 10.888 -4.878 1.00 76.38 91 ASP A C 1
ATOM 718 O O . ASP A 1 91 ? -10.265 10.598 -5.157 1.00 76.38 91 ASP A O 1
ATOM 722 N N . SER A 1 92 ? -8.092 10.633 -5.717 1.00 77.88 92 SER A N 1
ATOM 723 C CA . SER A 1 92 ? -8.249 10.039 -7.048 1.00 77.88 92 SER A CA 1
ATOM 724 C C . SER A 1 92 ? -7.443 8.745 -7.181 1.00 77.88 92 SER A C 1
ATOM 726 O O . SER A 1 92 ? -6.392 8.630 -6.551 1.00 77.88 92 SER A O 1
ATOM 728 N N . PRO A 1 93 ? -7.908 7.760 -7.976 1.00 75.25 93 PRO A N 1
ATOM 729 C CA . PRO A 1 93 ? -7.233 6.471 -8.091 1.00 75.25 93 PRO A CA 1
ATOM 730 C C . PRO A 1 93 ? -5.772 6.618 -8.522 1.00 75.25 93 PRO A C 1
ATOM 732 O O . PRO A 1 93 ? -5.478 7.310 -9.496 1.00 75.25 93 PRO A O 1
ATOM 735 N N . ILE A 1 94 ? -4.866 5.900 -7.855 1.00 78.25 94 ILE A N 1
ATOM 736 C CA . ILE A 1 94 ? -3.453 5.868 -8.245 1.00 78.25 94 ILE A CA 1
ATOM 737 C C . ILE A 1 94 ? -3.324 5.161 -9.605 1.00 78.25 94 ILE A C 1
ATOM 739 O O . ILE A 1 94 ? -3.708 3.986 -9.729 1.00 78.25 94 ILE A O 1
ATOM 743 N N . PRO A 1 95 ? -2.782 5.833 -10.640 1.00 76.56 95 PRO A N 1
ATOM 744 C CA . PRO A 1 95 ? -2.602 5.214 -11.945 1.00 76.56 95 PRO A CA 1
ATOM 745 C C . PRO A 1 95 ? -1.735 3.955 -11.854 1.00 76.56 95 PRO A C 1
ATOM 747 O O . PRO A 1 95 ? -0.765 3.893 -11.110 1.00 76.56 95 PRO A O 1
ATOM 750 N N . PHE A 1 96 ? -2.086 2.919 -12.616 1.00 73.81 96 PHE A N 1
ATOM 751 C CA . PHE A 1 96 ? -1.296 1.684 -12.702 1.00 73.81 96 PHE A CA 1
ATOM 752 C C . PHE A 1 96 ? -0.975 0.998 -11.358 1.00 73.81 96 PHE A C 1
ATOM 754 O O . PHE A 1 96 ? -0.064 0.177 -11.311 1.00 73.81 96 PHE A O 1
ATOM 761 N N . MET A 1 97 ? -1.744 1.248 -10.291 1.00 80.88 97 MET A N 1
ATOM 762 C CA . MET A 1 97 ? -1.501 0.643 -8.973 1.00 80.88 97 MET A CA 1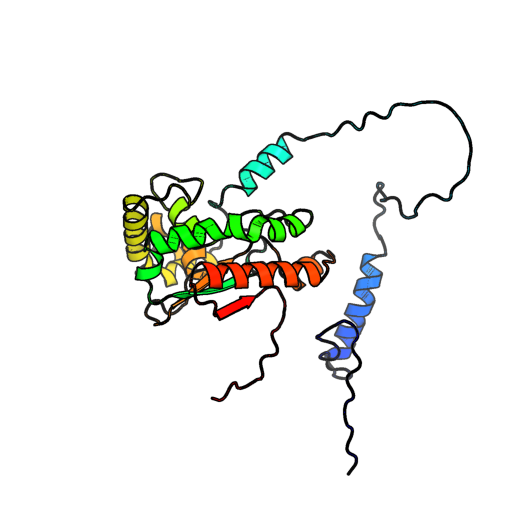
ATOM 763 C C . MET A 1 97 ? -1.470 -0.895 -9.011 1.00 80.88 97 MET A C 1
ATOM 765 O O . MET A 1 97 ? -0.683 -1.515 -8.308 1.00 80.88 97 MET A O 1
ATOM 769 N N . ASN A 1 98 ? -2.235 -1.519 -9.913 1.00 81.62 98 ASN A N 1
ATOM 770 C CA . ASN A 1 98 ? -2.220 -2.974 -10.126 1.00 81.62 98 ASN A CA 1
ATOM 771 C C . ASN A 1 98 ? -0.877 -3.519 -10.651 1.00 81.62 98 ASN A C 1
ATOM 773 O O . ASN A 1 98 ? -0.632 -4.717 -10.563 1.00 81.62 98 ASN A O 1
ATOM 777 N N . TYR A 1 99 ? -0.031 -2.667 -11.235 1.00 84.62 99 TYR A N 1
ATOM 778 C CA . TYR A 1 99 ? 1.289 -3.042 -11.745 1.00 84.62 99 TYR A CA 1
ATOM 779 C C . TYR A 1 99 ? 2.403 -2.772 -10.740 1.00 84.62 99 TYR A C 1
ATOM 781 O O . TYR A 1 99 ? 3.562 -3.063 -11.043 1.00 84.62 99 TYR A O 1
ATOM 789 N N . LEU A 1 100 ? 2.082 -2.194 -9.581 1.00 88.81 100 LEU A N 1
ATOM 790 C CA . LEU A 1 100 ? 3.046 -1.959 -8.521 1.00 88.81 100 LEU A CA 1
ATOM 791 C C . LEU A 1 100 ? 3.426 -3.260 -7.827 1.00 88.81 100 LEU A C 1
ATOM 793 O O . LEU A 1 100 ? 2.642 -4.206 -7.720 1.00 88.81 100 LEU A O 1
ATOM 797 N N . SER A 1 101 ? 4.662 -3.271 -7.352 1.00 92.06 101 SER A N 1
ATOM 798 C CA . SER A 1 101 ? 5.201 -4.341 -6.537 1.00 92.06 101 SER A CA 1
ATOM 799 C C . SER A 1 101 ? 4.516 -4.341 -5.177 1.00 92.06 101 SER A C 1
ATOM 801 O O . SER A 1 101 ? 4.151 -3.290 -4.648 1.00 92.06 101 SER A O 1
ATOM 803 N N . GLN A 1 102 ? 4.334 -5.529 -4.622 1.00 92.00 102 GLN A N 1
ATOM 804 C CA . GLN A 1 102 ? 3.507 -5.755 -3.444 1.00 92.00 102 GLN A CA 1
ATOM 805 C C . GLN A 1 102 ? 4.254 -6.592 -2.415 1.00 92.00 102 GLN A C 1
ATOM 807 O O . GLN A 1 102 ? 5.073 -7.442 -2.766 1.00 92.00 102 GLN A O 1
ATOM 812 N N . VAL A 1 103 ? 3.948 -6.354 -1.147 1.00 92.56 103 VAL A N 1
ATOM 813 C CA . VAL A 1 103 ? 4.444 -7.130 -0.012 1.00 92.56 103 VAL A CA 1
ATOM 814 C C . VAL A 1 103 ? 3.245 -7.583 0.801 1.00 92.56 103 VAL A C 1
ATOM 816 O O . VAL A 1 103 ? 2.435 -6.754 1.216 1.00 92.56 103 VAL A O 1
ATOM 819 N N . VAL A 1 104 ? 3.141 -8.889 1.033 1.00 93.56 104 VAL A N 1
ATOM 820 C CA . VAL A 1 104 ? 2.067 -9.477 1.835 1.00 93.56 104 VAL A CA 1
ATOM 821 C C . VAL A 1 104 ? 2.614 -9.862 3.201 1.00 93.56 104 VAL A C 1
ATOM 823 O O . VAL A 1 104 ? 3.562 -10.645 3.318 1.00 93.56 104 VAL A O 1
ATOM 826 N N . ILE A 1 105 ? 1.999 -9.306 4.238 1.00 93.38 105 ILE A N 1
ATOM 827 C CA . ILE A 1 105 ? 2.404 -9.434 5.636 1.00 93.38 105 ILE A CA 1
ATOM 828 C C . ILE A 1 105 ? 1.333 -10.238 6.371 1.00 93.38 105 ILE A C 1
ATOM 830 O O . ILE A 1 105 ? 0.141 -9.956 6.249 1.00 93.38 105 ILE A O 1
ATOM 834 N N . GLU A 1 106 ? 1.750 -11.251 7.125 1.00 94.00 106 GLU A N 1
ATOM 835 C CA . GLU A 1 106 ? 0.862 -12.019 7.994 1.00 94.00 106 GLU A CA 1
ATOM 836 C C . GLU A 1 106 ? 0.702 -11.283 9.328 1.00 94.00 106 GLU A C 1
ATOM 838 O O . GLU A 1 106 ? 1.684 -11.006 10.024 1.00 94.00 106 GLU A O 1
ATOM 843 N N . VAL A 1 107 ? -0.541 -10.995 9.704 1.00 94.94 107 VAL A N 1
ATOM 844 C CA . VAL A 1 107 ? -0.895 -10.383 10.989 1.00 94.94 107 VAL A CA 1
ATOM 845 C C . VAL A 1 107 ? -1.896 -11.270 11.739 1.00 94.94 107 VAL A C 1
ATOM 847 O O . VAL A 1 107 ? -2.658 -12.001 11.104 1.00 94.94 107 VAL A O 1
ATOM 850 N N . PRO A 1 108 ? -1.915 -11.269 13.084 1.00 94.94 108 PRO A N 1
ATOM 851 C CA . PRO A 1 108 ? -2.774 -12.178 13.846 1.00 94.94 108 PRO A CA 1
ATOM 852 C C . PRO A 1 108 ? -4.276 -12.023 13.572 1.00 94.94 108 PRO A C 1
ATOM 854 O O . PRO A 1 108 ? -4.991 -13.020 13.522 1.00 94.94 108 PRO A O 1
ATOM 857 N N . SER A 1 109 ? -4.755 -10.786 13.431 1.00 95.31 109 SER A N 1
ATOM 858 C CA . SER A 1 109 ? -6.180 -10.457 13.297 1.00 95.31 109 SER A CA 1
ATOM 859 C C . SER A 1 109 ? -6.381 -9.043 12.748 1.00 95.31 109 SER A C 1
ATOM 861 O O . SER A 1 109 ? -5.447 -8.238 12.735 1.00 95.31 109 SER A O 1
ATOM 863 N N . LEU A 1 110 ? -7.611 -8.695 12.359 1.00 94.44 110 LEU A N 1
ATOM 864 C CA . LEU A 1 110 ? -7.950 -7.328 11.951 1.00 94.44 110 LEU A CA 1
ATOM 865 C C . LEU A 1 110 ? -7.599 -6.286 13.024 1.00 94.44 110 LEU A C 1
ATOM 867 O O . LEU A 1 110 ? -7.041 -5.252 12.692 1.00 94.44 110 LEU A O 1
ATOM 871 N N . SER A 1 111 ? -7.840 -6.560 14.307 1.00 94.25 111 SER A N 1
ATOM 872 C CA . SER A 1 111 ? -7.543 -5.604 15.385 1.00 94.25 111 SER A CA 1
ATOM 873 C C . SER A 1 111 ? -6.052 -5.278 15.498 1.00 94.25 111 SER A C 1
ATOM 875 O O . SER A 1 111 ? -5.700 -4.144 15.812 1.00 94.25 111 SER A O 1
ATOM 877 N N . SER A 1 112 ? -5.176 -6.245 15.198 1.00 95.19 112 SER A N 1
ATOM 878 C CA . SER A 1 112 ? -3.723 -6.054 15.297 1.00 95.19 112 SER A CA 1
ATOM 879 C C . SER A 1 112 ? -3.183 -5.001 14.324 1.00 95.19 112 SER A C 1
ATOM 881 O O . SER A 1 112 ? -2.172 -4.363 14.610 1.00 95.19 112 SER A O 1
ATOM 883 N N . ILE A 1 113 ? -3.881 -4.737 13.209 1.00 95.62 113 ILE A N 1
ATOM 884 C CA . ILE A 1 113 ? -3.464 -3.687 12.267 1.00 95.62 113 ILE A CA 1
ATOM 885 C C . ILE A 1 113 ? -3.689 -2.276 12.822 1.00 95.62 113 ILE A C 1
ATOM 887 O O . ILE A 1 113 ? -3.127 -1.327 12.289 1.00 95.62 113 ILE A O 1
ATOM 891 N N . PHE A 1 114 ? -4.497 -2.139 13.877 1.00 96.06 114 PHE A N 1
ATOM 892 C CA . PHE A 1 114 ? -4.769 -0.883 14.578 1.00 96.06 114 PHE A CA 1
ATOM 893 C C . PHE A 1 114 ? -3.958 -0.752 15.874 1.00 96.06 114 PHE A C 1
ATOM 895 O O . PHE A 1 114 ? -4.229 0.119 16.697 1.00 96.06 114 PHE A O 1
ATOM 902 N N . GLU A 1 115 ? -2.957 -1.601 16.092 1.00 96.38 115 GLU A N 1
ATOM 903 C CA . GLU A 1 115 ? -2.010 -1.399 17.183 1.00 96.38 115 GLU A CA 1
ATOM 904 C C . GLU A 1 115 ? -0.989 -0.334 16.782 1.00 96.38 115 GLU A C 1
ATOM 906 O O . GLU A 1 115 ? -0.323 -0.454 15.754 1.00 96.38 115 GLU A O 1
ATOM 911 N N . LEU A 1 116 ? -0.828 0.703 17.611 1.00 95.38 116 LEU A N 1
ATOM 912 C CA . LEU A 1 116 ? 0.086 1.810 17.312 1.00 95.38 116 LEU A CA 1
ATOM 913 C C . LEU A 1 116 ? 1.518 1.313 17.054 1.00 95.38 116 LEU A C 1
ATOM 915 O O . LEU A 1 116 ? 2.127 1.694 16.063 1.00 95.38 116 LEU A O 1
ATOM 919 N N . ALA A 1 117 ? 2.000 0.370 17.869 1.00 95.06 117 ALA A N 1
ATOM 920 C CA . ALA A 1 117 ? 3.319 -0.234 17.695 1.00 95.06 117 ALA A CA 1
ATOM 921 C C . ALA A 1 117 ? 3.472 -0.966 16.350 1.00 95.06 117 ALA A C 1
ATOM 923 O O . ALA A 1 117 ? 4.558 -0.990 15.780 1.00 95.06 117 ALA A O 1
ATOM 924 N N . PHE A 1 118 ? 2.408 -1.573 15.819 1.00 95.94 118 PHE A N 1
ATOM 925 C CA . PHE A 1 118 ? 2.447 -2.184 14.491 1.00 95.94 118 PHE A CA 1
ATOM 926 C C . PHE A 1 118 ? 2.477 -1.117 13.389 1.00 95.94 118 PHE A C 1
ATOM 928 O O . PHE A 1 118 ? 3.259 -1.223 12.444 1.00 95.94 118 PHE A O 1
ATOM 935 N N . LEU A 1 119 ? 1.671 -0.062 13.526 1.00 96.06 119 LEU A N 1
ATOM 936 C CA . LEU A 1 119 ? 1.628 1.048 12.574 1.00 96.06 119 LEU A CA 1
ATOM 937 C C . LEU A 1 119 ? 2.958 1.810 12.501 1.00 96.06 119 LEU A C 1
ATOM 939 O O . LEU A 1 119 ? 3.398 2.142 11.402 1.00 96.06 119 LEU A O 1
ATOM 943 N N . GLU A 1 120 ? 3.629 2.025 13.633 1.00 94.75 120 GLU A N 1
ATOM 944 C CA . GLU A 1 120 ? 4.960 2.645 13.702 1.00 94.75 120 GLU A CA 1
ATOM 945 C C . GLU A 1 120 ? 6.003 1.834 12.926 1.00 94.75 120 GLU A C 1
ATOM 947 O O . GLU A 1 120 ? 6.740 2.391 12.110 1.00 94.75 120 GLU A O 1
ATOM 952 N N . LYS A 1 121 ? 6.009 0.505 13.090 1.00 95.38 121 LYS A N 1
ATOM 953 C CA . LYS A 1 121 ? 6.871 -0.394 12.306 1.00 95.38 121 LYS A CA 1
ATOM 954 C C . LYS A 1 121 ? 6.571 -0.291 10.817 1.00 95.38 121 LYS A C 1
ATOM 956 O O . LYS A 1 121 ? 7.463 -0.121 9.996 1.00 95.38 121 LYS A O 1
ATOM 961 N N . MET A 1 122 ? 5.294 -0.351 10.449 1.00 95.00 122 MET A N 1
ATOM 962 C CA . MET A 1 122 ? 4.885 -0.230 9.049 1.00 95.00 122 MET A CA 1
ATOM 963 C C . MET A 1 122 ? 5.239 1.134 8.444 1.00 95.00 122 MET A C 1
ATOM 965 O O . MET A 1 122 ? 5.503 1.217 7.243 1.00 95.00 122 MET A O 1
ATOM 969 N N . CYS A 1 123 ? 5.255 2.188 9.260 1.00 93.25 123 CYS A N 1
ATOM 970 C CA . CYS A 1 123 ? 5.684 3.522 8.866 1.00 93.25 123 CYS A CA 1
ATOM 971 C C . CYS A 1 123 ? 7.203 3.595 8.644 1.00 93.25 123 CYS A C 1
ATOM 973 O O . CYS A 1 123 ? 7.655 4.127 7.627 1.00 93.25 123 CYS A O 1
ATOM 975 N N . SER A 1 124 ? 7.992 2.987 9.539 1.00 93.88 124 SER A N 1
ATOM 976 C CA . SER A 1 124 ? 9.460 2.998 9.476 1.00 93.88 124 SER A CA 1
ATOM 977 C C . SER A 1 124 ? 10.024 2.239 8.271 1.00 93.88 124 SER A C 1
ATOM 979 O O . SER A 1 124 ? 11.182 2.450 7.897 1.00 93.88 124 SER A O 1
ATOM 981 N N . MET A 1 125 ? 9.219 1.391 7.615 1.00 93.12 125 MET A N 1
ATOM 982 C CA . MET A 1 125 ? 9.639 0.659 6.419 1.00 93.12 125 MET A CA 1
ATOM 983 C C . MET A 1 125 ? 10.187 1.599 5.343 1.00 93.12 125 MET A C 1
ATOM 985 O O . MET A 1 125 ? 11.215 1.286 4.751 1.00 93.12 125 MET A O 1
ATOM 989 N N . HIS A 1 126 ? 9.551 2.753 5.108 1.00 90.12 126 HIS A N 1
ATOM 990 C CA . HIS A 1 126 ? 9.980 3.681 4.058 1.00 90.12 126 HIS A CA 1
ATOM 991 C C . HIS A 1 126 ? 11.427 4.151 4.252 1.00 90.12 126 HIS A C 1
ATOM 993 O O . HIS A 1 126 ? 12.195 4.160 3.294 1.00 90.12 126 HIS A O 1
ATOM 999 N N . GLU A 1 127 ? 11.818 4.458 5.489 1.00 91.12 127 GLU A N 1
ATOM 1000 C CA . GLU A 1 127 ? 13.185 4.861 5.830 1.00 91.12 127 GLU A CA 1
ATOM 1001 C C . GLU A 1 127 ? 14.170 3.690 5.707 1.00 91.12 127 GLU A C 1
ATOM 1003 O O . GLU A 1 127 ? 15.263 3.848 5.163 1.00 91.12 127 GLU A O 1
ATOM 1008 N N . HIS A 1 128 ? 13.766 2.493 6.143 1.00 93.75 128 HIS A N 1
ATOM 1009 C CA . HIS A 1 128 ? 14.622 1.304 6.146 1.00 93.75 128 HIS A CA 1
ATOM 1010 C C . HIS A 1 128 ? 15.013 0.808 4.752 1.00 93.75 128 HIS A C 1
ATOM 1012 O O . HIS A 1 128 ? 16.103 0.259 4.593 1.00 93.75 128 HIS A O 1
ATOM 1018 N N . ILE A 1 129 ? 14.138 0.975 3.756 1.00 94.81 129 ILE A N 1
ATOM 1019 C CA . ILE A 1 129 ? 14.395 0.548 2.370 1.00 94.81 129 ILE A CA 1
ATOM 1020 C C . ILE A 1 129 ? 14.605 1.730 1.413 1.00 94.81 129 ILE A C 1
ATOM 1022 O O . ILE A 1 129 ? 14.581 1.556 0.195 1.00 94.81 129 ILE A O 1
ATOM 1026 N N . ALA A 1 130 ? 14.813 2.943 1.942 1.00 92.69 130 ALA A N 1
ATOM 1027 C CA . ALA A 1 130 ? 14.903 4.171 1.150 1.00 92.69 130 ALA A CA 1
ATOM 1028 C C . ALA A 1 130 ? 16.023 4.131 0.099 1.00 92.69 130 ALA A C 1
ATOM 1030 O O . ALA A 1 130 ? 15.856 4.638 -1.009 1.00 92.69 130 ALA A O 1
ATOM 1031 N N . THR A 1 131 ? 17.163 3.516 0.430 1.00 94.25 131 THR A N 1
ATOM 1032 C CA . THR A 1 131 ? 18.316 3.430 -0.481 1.00 94.25 131 THR A CA 1
ATOM 1033 C C . THR A 1 131 ? 18.018 2.524 -1.672 1.00 94.25 131 THR A C 1
ATOM 1035 O O . THR A 1 131 ? 18.392 2.825 -2.801 1.00 94.25 131 THR A O 1
ATOM 1038 N N . GLU A 1 132 ? 17.333 1.409 -1.444 1.00 94.88 132 GLU A N 1
ATOM 1039 C CA . GLU A 1 132 ? 16.939 0.495 -2.507 1.00 94.88 132 GLU A CA 1
ATOM 1040 C C . GLU A 1 132 ? 15.775 1.050 -3.336 1.00 94.88 132 GLU A C 1
ATOM 1042 O O . GLU A 1 132 ? 15.725 0.804 -4.540 1.00 94.88 132 GLU A O 1
ATOM 1047 N N . LEU A 1 133 ? 14.873 1.828 -2.728 1.00 93.00 133 LEU A N 1
ATOM 1048 C CA . LEU A 1 133 ? 13.805 2.528 -3.445 1.00 93.00 133 LEU A CA 1
ATOM 1049 C C . LEU A 1 133 ? 14.339 3.649 -4.343 1.00 93.00 133 LEU A C 1
ATOM 1051 O O . LEU A 1 133 ? 13.869 3.774 -5.473 1.00 93.00 133 LEU A O 1
ATOM 1055 N N . SER A 1 134 ? 15.341 4.414 -3.897 1.00 91.75 134 SER A N 1
ATOM 1056 C CA . SER A 1 134 ? 15.876 5.539 -4.678 1.00 91.75 134 SER A CA 1
ATOM 1057 C C . SER A 1 134 ? 16.534 5.108 -5.991 1.00 91.75 134 SER A C 1
ATOM 1059 O O . SER A 1 134 ? 16.560 5.867 -6.957 1.00 91.75 134 SER A O 1
ATOM 1061 N N . ALA A 1 135 ? 16.974 3.849 -6.089 1.00 91.81 135 ALA A N 1
ATOM 1062 C CA . ALA A 1 135 ? 17.456 3.268 -7.341 1.00 91.81 135 ALA A CA 1
ATOM 1063 C C . ALA A 1 135 ? 16.382 3.212 -8.447 1.00 91.81 135 ALA A C 1
ATOM 1065 O O . ALA A 1 135 ? 16.718 3.020 -9.617 1.00 91.81 135 ALA A O 1
ATOM 1066 N N . PHE A 1 136 ? 15.102 3.367 -8.094 1.00 90.94 136 PHE A N 1
ATOM 1067 C CA . PHE A 1 136 ? 13.988 3.386 -9.035 1.00 90.94 136 PHE A CA 1
ATOM 1068 C C . PHE A 1 136 ? 13.493 4.799 -9.376 1.00 90.94 136 PHE A C 1
ATOM 1070 O O . PHE A 1 136 ? 12.650 4.932 -10.266 1.00 90.94 136 PHE A O 1
ATOM 1077 N N . ASP A 1 137 ? 14.012 5.848 -8.729 1.00 87.31 137 ASP A N 1
ATOM 1078 C CA . ASP A 1 137 ? 13.473 7.212 -8.817 1.00 87.31 137 ASP A CA 1
ATOM 1079 C C . ASP A 1 137 ? 13.425 7.763 -10.250 1.00 87.31 137 ASP A C 1
ATOM 1081 O O . ASP A 1 137 ? 12.493 8.493 -10.596 1.00 87.31 137 ASP A O 1
ATOM 1085 N N . ASP A 1 138 ? 14.368 7.365 -11.102 1.00 84.94 138 ASP A N 1
ATOM 1086 C CA . ASP A 1 138 ? 14.429 7.790 -12.506 1.00 84.94 138 ASP A CA 1
ATOM 1087 C C . ASP A 1 138 ? 13.375 7.109 -13.403 1.00 84.94 138 ASP A C 1
ATOM 1089 O O . ASP A 1 138 ? 13.149 7.540 -14.535 1.00 84.94 138 ASP A O 1
ATOM 1093 N N . PHE A 1 139 ? 12.719 6.045 -12.922 1.00 85.00 139 PHE A N 1
ATOM 1094 C CA . PHE A 1 139 ? 11.800 5.220 -13.717 1.00 85.00 139 PHE A CA 1
ATOM 1095 C C . PHE A 1 139 ? 10.343 5.306 -13.266 1.00 85.00 139 PHE A C 1
ATOM 1097 O O . PHE A 1 139 ? 9.436 5.187 -14.089 1.00 85.00 139 PHE A O 1
ATOM 1104 N N . THR A 1 140 ? 10.095 5.435 -11.962 1.00 81.75 140 THR A N 1
ATOM 1105 C CA . THR A 1 140 ? 8.739 5.541 -11.398 1.00 81.75 140 THR A CA 1
ATOM 1106 C C . THR A 1 140 ? 8.470 6.974 -10.957 1.00 81.75 140 THR A C 1
ATOM 1108 O O . THR A 1 140 ? 9.371 7.611 -10.423 1.00 81.75 140 THR A O 1
ATOM 1111 N N . PRO A 1 141 ? 7.253 7.512 -11.139 1.00 80.56 141 PRO A N 1
ATOM 1112 C CA . PRO A 1 141 ? 6.878 8.800 -10.560 1.00 80.56 141 PRO A CA 1
ATOM 1113 C C . PRO A 1 141 ? 6.511 8.693 -9.070 1.00 80.56 141 PRO A C 1
ATOM 1115 O O . PRO A 1 141 ? 6.445 9.706 -8.378 1.00 80.56 141 PRO A O 1
ATOM 1118 N N . TYR A 1 142 ? 6.248 7.487 -8.566 1.00 84.69 142 TYR A N 1
ATOM 1119 C CA . TYR A 1 142 ? 5.773 7.284 -7.202 1.00 84.69 142 TYR A CA 1
ATOM 1120 C C . TYR A 1 142 ? 6.922 7.264 -6.199 1.00 84.69 142 TYR A C 1
ATOM 1122 O O . TYR A 1 142 ? 8.011 6.773 -6.496 1.00 84.69 142 TYR A O 1
ATOM 1130 N N . ARG A 1 143 ? 6.668 7.794 -4.997 1.00 85.25 143 ARG A N 1
ATOM 1131 C CA . ARG A 1 143 ? 7.641 7.807 -3.891 1.00 85.25 143 ARG A CA 1
ATOM 1132 C C . ARG A 1 143 ? 7.094 7.209 -2.599 1.00 85.25 143 ARG A C 1
ATOM 1134 O O . ARG A 1 143 ? 7.876 6.724 -1.794 1.00 85.25 143 ARG A O 1
ATOM 1141 N N . ASN A 1 144 ? 5.777 7.171 -2.415 1.00 88.06 144 ASN A N 1
ATOM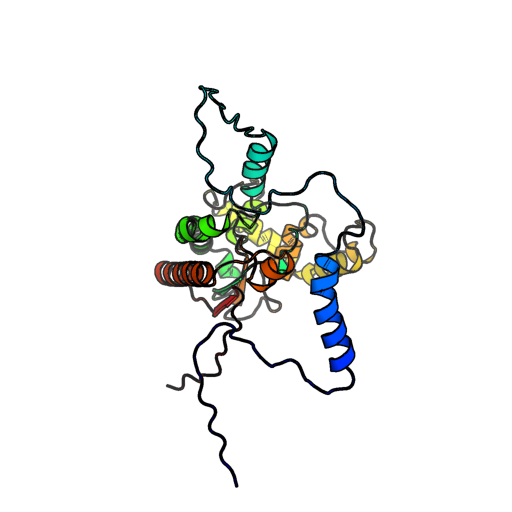 1142 C CA . ASN A 1 144 ? 5.181 6.675 -1.177 1.00 88.06 144 ASN A CA 1
ATOM 1143 C C . ASN A 1 144 ? 4.929 5.172 -1.216 1.00 88.06 144 ASN A C 1
ATOM 1145 O O . ASN A 1 144 ? 4.450 4.627 -2.207 1.00 88.06 144 ASN A O 1
ATOM 1149 N N . ILE A 1 145 ? 5.190 4.515 -0.091 1.00 89.94 145 ILE A N 1
ATOM 1150 C CA . ILE A 1 145 ? 4.673 3.173 0.161 1.00 89.94 145 ILE A CA 1
ATOM 1151 C C . ILE A 1 145 ? 3.218 3.314 0.601 1.00 89.94 145 ILE A C 1
ATOM 1153 O O . ILE A 1 145 ? 2.928 4.044 1.542 1.00 89.94 145 ILE A O 1
ATOM 1157 N N . TRP A 1 146 ? 2.300 2.577 -0.008 1.00 91.88 146 TRP A N 1
ATOM 1158 C CA . TRP A 1 146 ? 0.909 2.543 0.439 1.00 91.88 146 TRP A CA 1
ATOM 1159 C C . TRP A 1 146 ? 0.695 1.343 1.358 1.00 91.88 146 TRP A C 1
ATOM 1161 O O . TRP A 1 146 ? 0.282 0.264 0.929 1.00 91.88 146 TRP A O 1
ATOM 1171 N N . SER A 1 147 ? 1.042 1.549 2.630 1.00 93.25 147 SER A N 1
ATOM 1172 C CA . SER A 1 147 ? 0.840 0.617 3.742 1.00 93.25 147 SER A CA 1
ATOM 1173 C C . SER A 1 147 ? -0.342 1.049 4.610 1.00 93.25 147 SER A C 1
ATOM 1175 O O . SER A 1 147 ? -0.781 2.199 4.549 1.00 93.25 147 SER A O 1
ATOM 1177 N N . ILE A 1 148 ? -0.826 0.154 5.475 1.00 95.00 148 ILE A N 1
ATOM 1178 C CA . ILE A 1 148 ? -1.925 0.456 6.404 1.00 95.00 148 ILE A CA 1
ATOM 1179 C C . ILE A 1 148 ? -1.666 1.703 7.265 1.00 95.00 148 ILE A C 1
ATOM 1181 O O . ILE A 1 148 ? -2.586 2.482 7.482 1.00 95.00 148 ILE A O 1
ATOM 1185 N N . ALA A 1 149 ? -0.418 1.958 7.673 1.00 94.75 149 ALA A N 1
ATOM 1186 C CA . ALA A 1 149 ? -0.057 3.139 8.459 1.00 94.75 149 ALA A CA 1
ATOM 1187 C C . ALA A 1 149 ? -0.336 4.446 7.715 1.00 94.75 149 ALA A C 1
ATOM 1189 O O . ALA A 1 149 ? -0.875 5.389 8.290 1.00 94.75 149 ALA A O 1
ATOM 1190 N N . ASN A 1 150 ? -0.058 4.478 6.414 1.00 92.44 150 ASN A N 1
ATOM 1191 C CA . ASN A 1 150 ? -0.360 5.635 5.583 1.00 92.44 150 ASN A CA 1
ATOM 1192 C C . ASN A 1 150 ? -1.866 5.800 5.346 1.00 92.44 150 ASN A C 1
ATOM 1194 O O . ASN A 1 150 ? -2.355 6.923 5.355 1.00 92.44 150 ASN A O 1
ATOM 1198 N N . PHE A 1 151 ? -2.631 4.710 5.230 1.00 92.50 151 PHE A N 1
ATOM 1199 C CA . PHE A 1 151 ? -4.095 4.815 5.192 1.00 92.50 151 PHE A CA 1
ATOM 1200 C C . PHE A 1 151 ? -4.664 5.346 6.510 1.00 92.50 151 PHE A C 1
ATOM 1202 O O . PHE A 1 151 ? -5.544 6.199 6.480 1.00 92.50 151 PHE A O 1
ATOM 1209 N N . VAL A 1 152 ? -4.152 4.895 7.659 1.00 94.00 152 VAL A N 1
ATOM 1210 C CA . VAL A 1 152 ? -4.602 5.387 8.969 1.00 94.00 152 VAL A CA 1
ATOM 1211 C C . VAL A 1 152 ? -4.252 6.863 9.160 1.00 94.00 152 VAL A C 1
ATOM 1213 O O . VAL A 1 152 ? -5.093 7.631 9.614 1.00 94.00 152 VAL A O 1
ATOM 1216 N N . SER A 1 153 ? -3.054 7.281 8.751 1.00 92.44 153 SER A N 1
ATOM 1217 C CA . SER A 1 153 ? -2.640 8.690 8.763 1.00 92.44 153 SER A CA 1
ATOM 1218 C C . SER A 1 153 ? -3.580 9.573 7.932 1.00 92.44 153 SER A C 1
ATOM 1220 O O . SER A 1 153 ? -4.111 10.562 8.435 1.00 92.44 153 SER A O 1
ATOM 1222 N N . CYS A 1 154 ? -3.893 9.153 6.706 1.00 90.50 154 CYS A N 1
ATOM 1223 C CA . CYS A 1 154 ? -4.738 9.923 5.796 1.00 90.50 154 CYS A CA 1
ATOM 1224 C C . CYS A 1 154 ? -6.227 9.924 6.154 1.00 90.50 154 CYS A C 1
ATOM 1226 O O . CYS A 1 154 ? -6.930 10.884 5.850 1.00 90.50 154 CYS A O 1
ATOM 1228 N N . LEU A 1 155 ? -6.726 8.847 6.767 1.00 90.81 155 LEU A N 1
ATOM 1229 C CA . LEU A 1 155 ? -8.114 8.752 7.227 1.00 90.81 155 LEU A CA 1
ATOM 1230 C C . LEU A 1 155 ? -8.319 9.390 8.608 1.00 90.81 155 LEU A C 1
ATOM 1232 O O . LEU A 1 155 ? -9.464 9.521 9.047 1.00 90.81 155 LEU A O 1
ATOM 1236 N N . SER A 1 156 ? -7.240 9.770 9.303 1.00 91.06 156 SER A N 1
ATOM 1237 C CA . SER A 1 156 ? -7.342 10.491 10.568 1.00 91.06 156 SER A CA 1
ATOM 1238 C C . SER A 1 156 ? -8.026 11.851 10.360 1.00 91.06 156 SER A C 1
ATOM 1240 O O . SER A 1 156 ? -7.726 12.556 9.393 1.00 91.06 156 SER A O 1
ATOM 1242 N N . PRO A 1 157 ? -8.890 12.287 11.299 1.00 84.81 157 PRO A N 1
ATOM 1243 C CA . PRO A 1 157 ? -9.485 13.623 11.261 1.00 84.81 157 PRO A CA 1
ATOM 1244 C C . PRO A 1 157 ? -8.455 14.759 11.370 1.00 84.81 157 PRO A C 1
ATOM 1246 O O . PRO A 1 157 ? -8.784 15.900 11.053 1.00 84.81 157 PRO A O 1
ATOM 1249 N N . ASN A 1 158 ? -7.230 14.467 11.818 1.00 83.38 158 ASN A N 1
ATOM 1250 C CA . ASN A 1 158 ? -6.148 15.445 11.911 1.00 83.38 158 ASN A CA 1
ATOM 1251 C C . ASN A 1 158 ? -5.431 15.676 10.569 1.00 83.38 158 ASN A C 1
ATOM 1253 O O . ASN A 1 158 ? -4.548 16.527 10.511 1.00 83.38 158 ASN A O 1
ATOM 1257 N N . TYR A 1 159 ? -5.819 14.958 9.502 1.00 72.25 159 TYR A N 1
ATOM 1258 C CA . TYR A 1 159 ? -5.246 15.068 8.154 1.00 72.25 159 TYR A CA 1
ATOM 1259 C C . TYR A 1 159 ? -3.717 15.024 8.168 1.00 72.25 159 TYR A C 1
ATOM 1261 O O . TYR A 1 159 ? -3.038 15.895 7.620 1.00 72.25 159 TYR A O 1
ATOM 1269 N N . LEU A 1 160 ? -3.178 14.012 8.847 1.00 80.88 160 LEU A N 1
ATOM 1270 C CA . LEU A 1 160 ? -1.741 13.847 8.976 1.00 80.88 160 LEU A CA 1
ATOM 1271 C C . LEU A 1 160 ? -1.137 13.590 7.588 1.00 80.88 160 LEU A C 1
ATOM 1273 O O . LEU A 1 160 ? -1.632 12.780 6.807 1.00 80.88 160 LEU A O 1
ATOM 1277 N N . PHE A 1 161 ? -0.054 14.300 7.271 1.00 74.12 161 PHE A N 1
ATOM 1278 C CA . PHE A 1 161 ? 0.658 14.134 5.998 1.00 74.12 161 PHE A CA 1
ATOM 1279 C C . PHE A 1 161 ? 1.640 12.956 6.024 1.00 74.12 161 PHE A C 1
ATOM 1281 O O . PHE A 1 161 ? 2.104 12.516 4.974 1.00 74.12 161 PHE A O 1
ATOM 1288 N N . ASN A 1 162 ? 1.983 12.468 7.216 1.00 77.38 162 ASN A N 1
ATOM 1289 C CA . ASN A 1 162 ? 2.911 11.371 7.446 1.00 77.38 162 ASN A CA 1
ATOM 1290 C C . ASN A 1 162 ? 2.346 10.413 8.506 1.00 77.38 162 ASN A C 1
ATOM 1292 O O . ASN A 1 162 ? 1.497 10.773 9.323 1.00 77.38 162 ASN A O 1
ATOM 1296 N N . CYS A 1 163 ? 2.812 9.169 8.497 1.00 87.12 163 CYS A N 1
ATOM 1297 C CA . CYS A 1 163 ? 2.445 8.183 9.511 1.00 87.12 163 CYS A CA 1
ATOM 1298 C C . CYS A 1 163 ? 3.277 8.290 10.803 1.00 87.12 163 CYS A C 1
ATOM 1300 O O . CYS A 1 163 ? 2.978 7.590 11.765 1.00 87.12 163 CYS A O 1
ATOM 1302 N N . THR A 1 164 ? 4.299 9.152 10.848 1.00 86.69 164 THR A N 1
ATOM 1303 C CA . THR A 1 164 ? 5.194 9.300 12.009 1.00 86.69 164 THR A CA 1
ATOM 1304 C C . THR A 1 164 ? 4.547 10.048 13.172 1.00 86.69 164 THR A C 1
ATOM 1306 O O . THR A 1 164 ? 4.960 9.878 14.312 1.00 86.69 164 THR A O 1
ATOM 1309 N N . GLU A 1 165 ? 3.529 10.864 12.899 1.00 87.12 165 GLU A N 1
ATOM 1310 C CA . GLU A 1 165 ? 2.815 11.669 13.902 1.00 87.12 165 GLU A CA 1
ATOM 1311 C C . GLU A 1 165 ? 1.528 10.997 14.415 1.00 87.12 165 GLU A C 1
ATOM 1313 O O . GLU A 1 165 ? 0.711 11.634 15.079 1.00 87.12 165 GLU A O 1
ATOM 1318 N N . LEU A 1 166 ? 1.323 9.710 14.111 1.00 91.25 166 LEU A N 1
ATOM 1319 C CA . LEU A 1 166 ? 0.129 8.976 14.522 1.00 91.25 166 LEU A CA 1
ATOM 1320 C C . LEU A 1 166 ? 0.019 8.878 16.048 1.00 91.25 166 LEU A C 1
ATOM 1322 O O . LEU A 1 166 ? 0.893 8.338 16.720 1.00 91.25 166 LEU A O 1
ATOM 1326 N N . SER A 1 167 ? -1.109 9.334 16.594 1.00 93.44 167 SER A N 1
ATOM 1327 C CA . SER A 1 167 ? -1.449 9.146 18.004 1.00 93.44 167 SER A CA 1
ATOM 1328 C C . SER A 1 167 ? -2.458 8.012 18.199 1.00 93.44 167 SER A C 1
ATOM 1330 O O . SER A 1 167 ? -3.217 7.652 17.299 1.00 93.44 167 SER A O 1
ATOM 1332 N N . ALA A 1 168 ? -2.556 7.482 19.421 1.00 94.06 168 ALA A N 1
ATOM 1333 C CA . ALA A 1 168 ? -3.560 6.468 19.759 1.00 94.06 168 ALA A CA 1
ATOM 1334 C C . ALA A 1 168 ? -5.009 6.933 19.492 1.00 94.06 168 ALA A C 1
ATOM 1336 O O . ALA A 1 168 ? -5.870 6.119 19.157 1.00 94.06 168 ALA A O 1
ATOM 1337 N N . ASN A 1 169 ? -5.281 8.239 19.607 1.00 94.81 169 ASN A N 1
ATOM 1338 C CA . ASN A 1 169 ? -6.602 8.799 19.325 1.00 94.81 169 ASN A CA 1
ATOM 1339 C C . ASN A 1 169 ? -6.935 8.771 17.824 1.00 94.81 169 ASN A C 1
ATOM 1341 O O . ASN A 1 169 ? -8.069 8.459 17.455 1.00 94.81 169 ASN A O 1
ATOM 1345 N N . ASP A 1 170 ? -5.947 9.050 16.968 1.00 94.12 170 ASP A N 1
ATOM 1346 C CA . ASP A 1 170 ? -6.090 8.942 15.511 1.00 94.12 170 ASP A CA 1
ATOM 1347 C C . ASP A 1 170 ? -6.454 7.515 15.122 1.00 94.12 170 ASP A C 1
ATOM 1349 O O . ASP A 1 170 ? -7.454 7.271 14.447 1.00 94.12 170 ASP A O 1
ATOM 1353 N N . VAL A 1 171 ? -5.674 6.562 15.634 1.00 95.56 171 VAL A N 1
ATOM 1354 C CA . VAL A 1 171 ? -5.839 5.143 15.335 1.00 95.56 171 VAL A CA 1
ATOM 1355 C C . VAL A 1 171 ? -7.205 4.638 15.793 1.00 95.56 171 VAL A C 1
ATOM 1357 O O . VAL A 1 171 ? -7.893 3.972 15.023 1.00 95.56 171 VAL A O 1
ATOM 1360 N N . ASN A 1 172 ? -7.651 5.003 17.000 1.00 95.88 172 ASN A N 1
ATOM 1361 C CA . ASN A 1 172 ? -8.963 4.588 17.493 1.00 95.88 172 ASN A CA 1
ATOM 1362 C C . ASN A 1 172 ? -10.117 5.196 16.675 1.00 95.88 172 ASN A C 1
ATOM 1364 O O . ASN A 1 172 ? -11.095 4.515 16.368 1.00 95.88 172 ASN A O 1
ATOM 1368 N N . THR A 1 173 ? -9.994 6.462 16.269 1.00 94.94 173 THR A N 1
ATOM 1369 C CA . THR A 1 173 ? -11.006 7.123 15.430 1.00 94.94 173 THR A CA 1
ATOM 1370 C C . THR A 1 173 ? -11.127 6.437 14.071 1.00 94.94 173 THR A C 1
ATOM 1372 O O . THR A 1 173 ? -12.232 6.132 13.617 1.00 94.94 173 THR A O 1
ATOM 1375 N N . VAL A 1 174 ? -9.991 6.137 13.440 1.00 95.06 174 VAL A N 1
ATOM 1376 C CA . VAL A 1 174 ? -9.958 5.443 12.149 1.00 95.06 174 VAL A CA 1
ATOM 1377 C C . VAL A 1 174 ? -10.448 4.004 12.277 1.00 95.06 174 VAL A C 1
ATOM 1379 O O . VAL A 1 174 ? -11.196 3.537 11.421 1.00 95.06 174 VAL A O 1
ATOM 1382 N N . HIS A 1 175 ? -10.104 3.310 13.361 1.00 96.44 175 HIS A N 1
ATOM 1383 C CA . HIS A 1 175 ? -10.611 1.971 13.640 1.00 96.44 175 HIS A CA 1
ATOM 1384 C C . HIS A 1 175 ? -12.144 1.959 13.743 1.00 96.44 175 HIS A C 1
ATOM 1386 O O . HIS A 1 175 ? -12.792 1.101 13.137 1.00 96.44 175 HIS A O 1
ATOM 1392 N N . HIS A 1 176 ? -12.745 2.939 14.426 1.00 96.25 176 HIS A N 1
ATOM 1393 C CA . HIS A 1 176 ? -14.201 3.095 14.467 1.00 96.25 176 HIS A CA 1
ATOM 1394 C C . HIS A 1 176 ? -14.802 3.394 13.088 1.00 96.25 176 HIS A C 1
ATOM 1396 O O . HIS A 1 176 ? -15.818 2.797 12.733 1.00 96.25 176 HIS A O 1
ATOM 1402 N N . LEU A 1 177 ? -14.171 4.266 12.295 1.00 95.62 177 LEU A N 1
ATOM 1403 C CA . LEU A 1 177 ? -14.612 4.568 10.931 1.00 95.62 177 LEU A CA 1
ATOM 1404 C C . LEU A 1 177 ? -14.588 3.322 10.037 1.00 95.62 177 LEU A C 1
ATOM 1406 O O . LEU A 1 177 ? -15.573 3.026 9.366 1.00 95.62 177 LEU A O 1
ATOM 1410 N N . ILE A 1 178 ? -13.489 2.569 10.045 1.00 95.62 178 ILE A N 1
ATOM 1411 C CA . ILE A 1 178 ? -13.359 1.352 9.237 1.00 95.62 178 ILE A CA 1
ATOM 1412 C C . ILE A 1 178 ? -14.372 0.311 9.704 1.00 95.62 178 ILE A C 1
ATOM 1414 O O . ILE A 1 178 ? -15.084 -0.240 8.871 1.00 95.62 178 ILE A O 1
ATOM 1418 N N . SER A 1 179 ? -14.514 0.110 11.016 1.00 95.69 179 SER A N 1
ATOM 1419 C CA . SER A 1 179 ? -15.513 -0.805 11.585 1.00 95.69 179 SER A CA 1
ATOM 1420 C C . SER A 1 179 ? -16.935 -0.447 11.152 1.00 95.69 179 SER A C 1
ATOM 1422 O O . SER A 1 179 ? -17.720 -1.328 10.810 1.00 95.69 179 SER A O 1
ATOM 1424 N N . TYR A 1 180 ? -17.256 0.848 11.102 1.00 96.12 180 TYR A N 1
ATOM 1425 C CA . TYR A 1 180 ? -18.529 1.345 10.585 1.00 96.12 180 TYR A CA 1
ATOM 1426 C C . TYR A 1 180 ? -18.706 1.082 9.081 1.00 96.12 180 TYR A C 1
ATOM 1428 O O . TYR A 1 180 ? -19.820 0.808 8.639 1.00 96.12 180 TYR A O 1
ATOM 1436 N N . CYS A 1 181 ? -17.629 1.138 8.294 1.00 95.31 181 CYS A N 1
ATOM 1437 C CA . CYS A 1 181 ? -17.674 0.933 6.847 1.00 95.31 181 CYS A CA 1
ATOM 1438 C C . CYS A 1 181 ? -17.628 -0.542 6.405 1.00 95.31 181 CYS A C 1
ATOM 1440 O O . CYS A 1 181 ? -18.027 -0.827 5.276 1.00 95.31 181 CYS A O 1
ATOM 1442 N N . ILE A 1 182 ? -17.197 -1.482 7.260 1.00 95.00 182 ILE A N 1
ATOM 1443 C CA . ILE A 1 182 ? -17.124 -2.924 6.938 1.00 95.00 182 ILE A CA 1
ATOM 1444 C C . ILE A 1 182 ? -18.440 -3.477 6.354 1.00 95.00 182 ILE A C 1
ATOM 1446 O O . ILE A 1 182 ? -18.376 -4.128 5.309 1.00 95.00 182 ILE A O 1
ATOM 1450 N N . PRO A 1 183 ? -19.632 -3.208 6.931 1.00 94.56 183 PRO A N 1
ATOM 1451 C CA . PRO A 1 183 ? -20.896 -3.725 6.398 1.00 94.56 183 PRO A CA 1
ATOM 1452 C C . PRO A 1 183 ? -21.237 -3.226 4.989 1.00 94.56 183 PRO A C 1
ATOM 1454 O O . PRO A 1 183 ? -22.006 -3.875 4.289 1.00 94.56 183 PRO A O 1
ATOM 1457 N N . TYR A 1 184 ? -20.669 -2.088 4.574 1.00 93.94 184 TYR A N 1
ATOM 1458 C CA . TYR A 1 184 ? -20.913 -1.464 3.271 1.00 93.94 184 TYR A CA 1
ATOM 1459 C C . TYR A 1 184 ? -19.871 -1.848 2.2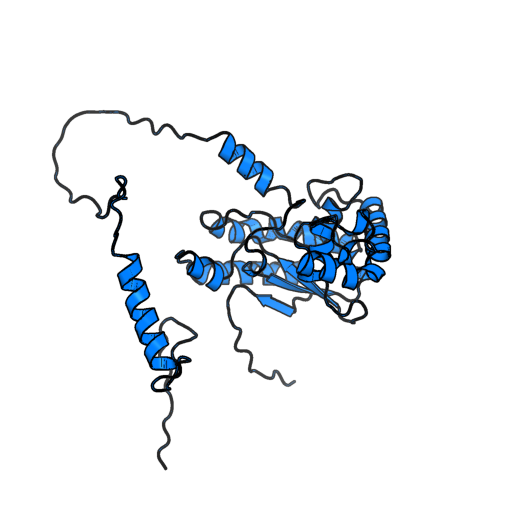18 1.00 93.94 184 TYR A C 1
ATOM 1461 O O . TYR A 1 184 ? -19.879 -1.311 1.109 1.00 93.94 184 TYR A O 1
ATOM 1469 N N . ARG A 1 185 ? -18.930 -2.736 2.555 1.00 92.19 185 ARG A N 1
ATOM 1470 C CA . ARG A 1 185 ? -17.790 -3.070 1.701 1.00 92.19 185 ARG A CA 1
ATOM 1471 C C . ARG A 1 185 ? -18.209 -3.574 0.323 1.00 92.19 185 ARG A C 1
ATOM 1473 O O . ARG A 1 185 ? -17.676 -3.106 -0.683 1.00 92.19 185 ARG A O 1
ATOM 1480 N N . ASP A 1 186 ? -19.134 -4.525 0.268 1.00 89.62 186 ASP A N 1
ATOM 1481 C CA . ASP A 1 186 ? -19.544 -5.135 -0.998 1.00 89.62 186 ASP A CA 1
ATOM 1482 C C . ASP A 1 186 ? -20.285 -4.123 -1.881 1.00 89.62 186 ASP A C 1
ATOM 1484 O O . ASP A 1 186 ? -20.036 -4.054 -3.091 1.00 89.62 186 ASP A O 1
ATOM 1488 N N . GLN A 1 187 ? -21.128 -3.272 -1.281 1.00 89.50 187 GLN A N 1
ATOM 1489 C CA . GLN A 1 187 ? -21.787 -2.172 -1.986 1.00 89.50 187 GLN A CA 1
ATOM 1490 C C . GLN A 1 187 ? -20.766 -1.144 -2.481 1.00 89.50 187 GLN A C 1
ATOM 1492 O O . GLN A 1 187 ? -20.841 -0.726 -3.634 1.00 89.50 187 GLN A O 1
ATOM 1497 N N . LEU A 1 188 ? -19.776 -0.774 -1.662 1.00 89.12 188 LEU A N 1
ATOM 1498 C CA . LEU A 1 188 ? -18.709 0.159 -2.031 1.00 89.12 188 LEU A CA 1
ATOM 1499 C C . LEU A 1 188 ? -17.906 -0.350 -3.233 1.00 89.12 188 LEU A C 1
ATOM 1501 O O . LEU A 1 188 ? -17.705 0.388 -4.202 1.00 89.12 188 LEU A O 1
ATOM 1505 N N . ILE A 1 189 ? -17.471 -1.612 -3.191 1.00 87.31 189 ILE A N 1
ATOM 1506 C CA . ILE A 1 189 ? -16.700 -2.229 -4.275 1.00 87.31 189 ILE A CA 1
ATOM 1507 C C . ILE A 1 189 ? -17.544 -2.289 -5.552 1.00 87.31 189 ILE A C 1
ATOM 1509 O O . ILE A 1 189 ? -17.087 -1.877 -6.621 1.00 87.31 189 ILE A O 1
ATOM 1513 N N . THR A 1 190 ? -18.798 -2.732 -5.441 1.00 86.62 190 THR A N 1
ATOM 1514 C CA . THR A 1 190 ? -19.726 -2.822 -6.578 1.00 86.62 190 THR A CA 1
ATOM 1515 C C . THR A 1 190 ? -20.001 -1.449 -7.188 1.00 86.62 190 THR A C 1
ATOM 1517 O O . THR A 1 190 ? -19.927 -1.292 -8.407 1.00 86.62 190 THR A O 1
ATOM 1520 N N . CYS A 1 191 ? -20.258 -0.442 -6.352 1.00 84.12 191 CYS A N 1
ATOM 1521 C CA . CYS A 1 191 ? -20.453 0.948 -6.749 1.00 84.12 191 CYS A CA 1
ATOM 1522 C C . CYS A 1 191 ? -19.258 1.461 -7.564 1.00 84.12 191 CYS A C 1
ATOM 1524 O O . CYS A 1 191 ? -19.435 1.922 -8.690 1.00 84.12 191 CYS A O 1
ATOM 1526 N N . LYS A 1 192 ? -18.026 1.332 -7.059 1.00 81.12 192 LYS A N 1
ATOM 1527 C CA . LYS A 1 192 ? -16.834 1.844 -7.758 1.00 81.12 192 LYS A CA 1
ATOM 1528 C C . LYS A 1 192 ? -16.550 1.107 -9.067 1.00 81.12 192 LYS A C 1
ATOM 1530 O O . LYS A 1 192 ? -16.162 1.743 -10.044 1.00 81.12 192 LYS A O 1
ATOM 1535 N N . ILE A 1 193 ? -16.795 -0.202 -9.131 1.00 81.50 193 ILE A N 1
ATOM 1536 C CA . ILE A 1 193 ? -16.611 -0.979 -10.367 1.00 81.50 193 ILE A CA 1
ATOM 1537 C C . ILE A 1 193 ? -17.674 -0.617 -11.414 1.00 81.50 193 ILE A C 1
ATOM 1539 O O . ILE A 1 193 ? -17.335 -0.357 -12.569 1.00 81.50 193 ILE A O 1
ATOM 1543 N N . ALA A 1 194 ? -18.952 -0.586 -11.027 1.00 80.94 194 ALA A N 1
ATOM 1544 C CA . ALA A 1 194 ? -20.060 -0.363 -11.956 1.00 80.94 194 ALA A CA 1
ATOM 1545 C C . ALA A 1 194 ? -20.173 1.103 -12.397 1.00 80.94 194 ALA A C 1
ATOM 1547 O O . ALA A 1 194 ? -20.458 1.392 -13.558 1.00 80.94 194 ALA A O 1
ATOM 1548 N N . CYS A 1 195 ? -19.940 2.031 -11.472 1.00 74.44 195 CYS A N 1
ATOM 1549 C CA . CYS A 1 195 ? -20.250 3.444 -11.655 1.00 74.44 195 CYS A CA 1
ATOM 1550 C C . CYS A 1 195 ? -19.014 4.302 -11.942 1.00 74.44 195 CYS A C 1
ATOM 1552 O O . CYS A 1 195 ? -19.178 5.463 -12.320 1.00 74.44 195 CYS A O 1
ATOM 1554 N N . LYS A 1 196 ? -17.800 3.738 -11.799 1.00 72.88 196 LYS A N 1
ATOM 1555 C CA . LYS A 1 196 ? -16.490 4.407 -11.902 1.00 72.88 196 LYS A CA 1
ATOM 1556 C C . LYS A 1 196 ? -16.388 5.624 -10.974 1.00 72.88 196 LYS A C 1
ATOM 1558 O O . LYS A 1 196 ? -15.860 5.523 -9.871 1.00 72.88 196 LYS A O 1
ATOM 1563 N N . GLU A 1 197 ? -16.945 6.749 -11.412 1.00 66.19 197 GLU A N 1
ATOM 1564 C CA . GLU A 1 197 ? -16.894 8.055 -10.751 1.00 66.19 197 GLU A CA 1
ATOM 1565 C C . GLU A 1 197 ? -18.253 8.766 -10.697 1.00 66.19 197 GLU A C 1
ATOM 1567 O O . GLU A 1 197 ? -18.318 9.881 -10.198 1.00 66.19 197 GLU A O 1
ATOM 1572 N N . ASN A 1 198 ? -19.346 8.171 -11.195 1.00 67.19 198 ASN A N 1
ATOM 1573 C CA . ASN A 1 198 ? -20.648 8.838 -11.181 1.00 67.19 198 ASN A CA 1
ATOM 1574 C C . ASN A 1 198 ? -21.309 8.744 -9.786 1.00 67.19 198 ASN A C 1
ATOM 1576 O O . ASN A 1 198 ? -21.795 7.667 -9.429 1.00 67.19 198 ASN A O 1
ATOM 1580 N N . PRO A 1 199 ? -21.409 9.852 -9.020 1.00 63.78 199 PRO A N 1
ATOM 1581 C CA . PRO A 1 199 ? -21.984 9.840 -7.674 1.00 63.78 199 PRO A CA 1
ATOM 1582 C C . PRO A 1 199 ? -23.508 9.650 -7.672 1.00 63.78 199 PRO A C 1
ATOM 1584 O O . PRO A 1 199 ? -24.080 9.284 -6.654 1.00 63.78 199 PRO A O 1
ATOM 1587 N N . SER A 1 200 ? -24.176 9.872 -8.809 1.00 68.50 200 SER A N 1
ATOM 1588 C CA . SER A 1 200 ? -25.631 9.704 -8.963 1.00 68.50 200 SER A CA 1
ATOM 1589 C C . SER A 1 200 ? -26.046 8.284 -9.370 1.00 68.50 200 SER A C 1
ATOM 1591 O O . SER A 1 200 ? -27.200 8.027 -9.711 1.00 68.50 200 SER A O 1
ATOM 1593 N N . CYS A 1 201 ? -25.101 7.345 -9.356 1.00 76.69 201 CYS A N 1
ATOM 1594 C CA . CYS A 1 201 ? -25.345 5.965 -9.730 1.00 76.69 201 CYS A CA 1
ATOM 1595 C C . CYS A 1 201 ? -26.203 5.239 -8.686 1.00 76.69 201 CYS A C 1
ATOM 1597 O O . CYS A 1 201 ? -25.920 5.297 -7.490 1.00 76.69 201 CYS A O 1
ATOM 1599 N N . ALA A 1 202 ? -27.219 4.502 -9.144 1.00 75.44 202 ALA A N 1
ATOM 1600 C CA . ALA A 1 202 ? -28.144 3.774 -8.274 1.00 75.44 202 ALA A CA 1
ATOM 1601 C C . ALA A 1 202 ? -27.422 2.804 -7.318 1.00 75.44 202 ALA A C 1
ATOM 1603 O O . ALA A 1 202 ? -27.769 2.733 -6.144 1.00 75.44 202 ALA A O 1
ATOM 1604 N N . SER A 1 203 ? -26.358 2.141 -7.783 1.00 76.12 203 SER A N 1
ATOM 1605 C CA . SER A 1 203 ? -25.566 1.195 -6.982 1.00 76.12 203 SER A CA 1
ATOM 1606 C C . SER A 1 203 ? -24.777 1.836 -5.832 1.00 76.12 203 SER A C 1
ATOM 1608 O O . SER A 1 203 ? -24.204 1.115 -5.025 1.00 76.12 203 SER A O 1
ATOM 1610 N N . CYS A 1 204 ? -24.708 3.169 -5.765 1.00 76.94 204 CYS A N 1
ATOM 1611 C CA . CYS A 1 204 ? -23.956 3.911 -4.751 1.00 76.94 204 CYS A CA 1
ATOM 1612 C C . CYS A 1 204 ? -24.852 4.567 -3.685 1.00 76.94 204 CYS A C 1
ATOM 1614 O O . CYS A 1 204 ? -24.323 5.156 -2.748 1.00 76.94 204 CYS A O 1
ATOM 1616 N N . GLN A 1 205 ? -26.186 4.487 -3.806 1.00 80.50 205 GLN A N 1
ATOM 1617 C CA . GLN A 1 205 ? -27.119 5.206 -2.921 1.00 80.50 205 GLN A CA 1
ATOM 1618 C C . GLN A 1 205 ? -27.086 4.728 -1.463 1.00 80.50 205 GLN A C 1
ATOM 1620 O O . GLN A 1 205 ? -27.378 5.505 -0.559 1.00 80.50 205 GLN A O 1
ATOM 1625 N N . GLU A 1 206 ? -26.723 3.466 -1.234 1.00 83.62 206 GLU A N 1
ATOM 1626 C CA . GLU A 1 206 ? -26.685 2.855 0.100 1.00 83.6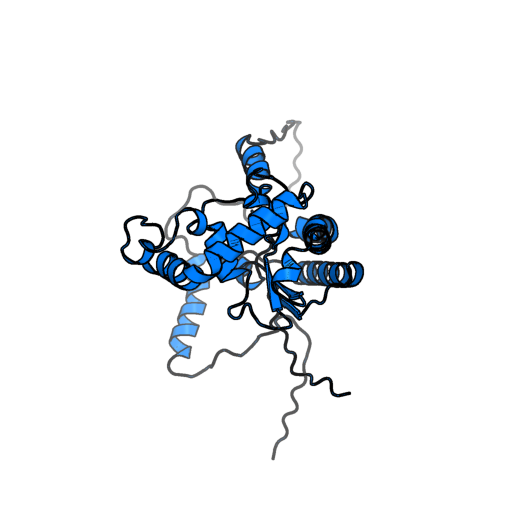2 206 GLU A CA 1
ATOM 1627 C C . GLU A 1 206 ? -25.342 3.041 0.818 1.00 83.62 206 GLU A C 1
ATOM 1629 O O . GLU A 1 206 ? -25.231 2.708 1.995 1.00 83.62 206 GLU A O 1
ATOM 1634 N N . VAL A 1 207 ? -24.314 3.556 0.132 1.00 87.81 207 VAL A N 1
ATOM 1635 C CA . VAL A 1 207 ? -22.973 3.714 0.704 1.00 87.81 207 VAL A CA 1
ATOM 1636 C C . VAL A 1 207 ? -22.858 5.093 1.358 1.00 87.81 207 VAL A C 1
ATOM 1638 O O . VAL A 1 207 ? -22.972 6.107 0.665 1.00 87.81 207 VAL A O 1
ATOM 1641 N N . PRO A 1 208 ? -22.584 5.170 2.672 1.00 90.69 208 PRO A N 1
ATOM 1642 C CA . PRO A 1 208 ? -22.361 6.440 3.351 1.00 90.69 208 PRO A CA 1
ATOM 1643 C C . PRO A 1 208 ? -21.214 7.244 2.724 1.00 90.69 208 PRO A C 1
ATOM 1645 O O . PRO A 1 208 ? -20.200 6.685 2.295 1.00 90.69 208 PRO A O 1
ATOM 1648 N N . SER A 1 209 ? -21.331 8.574 2.710 1.00 85.81 209 SER A N 1
ATOM 1649 C CA . SER A 1 209 ? -20.332 9.455 2.086 1.00 85.81 209 SER A CA 1
ATOM 1650 C C . SER A 1 209 ? -18.935 9.294 2.695 1.00 85.81 209 SER A C 1
ATOM 1652 O O . SER A 1 209 ? -17.949 9.244 1.959 1.00 85.81 209 SER A O 1
ATOM 1654 N N . ASN A 1 210 ? -18.845 9.104 4.013 1.00 88.19 210 ASN A N 1
ATOM 1655 C CA . ASN A 1 210 ? -17.599 8.826 4.736 1.00 88.19 210 ASN A CA 1
ATOM 1656 C C . ASN A 1 210 ? -16.945 7.482 4.359 1.00 88.19 210 ASN A C 1
ATOM 1658 O O . ASN A 1 210 ? -15.739 7.335 4.532 1.00 88.19 210 ASN A O 1
ATOM 1662 N N . CYS A 1 211 ? -17.700 6.527 3.808 1.00 91.06 211 CYS A N 1
ATOM 1663 C CA . CYS A 1 211 ? -17.176 5.247 3.323 1.00 91.06 211 CYS A CA 1
ATOM 1664 C C . CYS A 1 211 ? -16.874 5.249 1.813 1.00 91.06 211 CYS A C 1
ATOM 1666 O O . CYS A 1 211 ? -16.309 4.290 1.298 1.00 91.06 211 CYS A O 1
ATOM 1668 N N . SER A 1 212 ? -17.245 6.311 1.089 1.00 87.50 212 SER A N 1
ATOM 1669 C CA . SER A 1 212 ? -17.213 6.368 -0.385 1.00 87.50 212 SER A CA 1
ATOM 1670 C C . SER A 1 212 ? -15.906 6.905 -0.997 1.00 87.50 212 SER A C 1
ATOM 1672 O O . SER A 1 212 ? -15.785 7.028 -2.226 1.00 87.50 212 SER A O 1
ATOM 1674 N N . THR A 1 213 ? -14.917 7.227 -0.158 1.00 88.12 213 THR A N 1
ATOM 1675 C CA . THR A 1 213 ? -13.639 7.816 -0.587 1.00 88.12 213 THR A CA 1
ATOM 1676 C C . THR A 1 213 ? -12.803 6.832 -1.414 1.00 88.12 213 THR A C 1
ATOM 1678 O O . THR A 1 213 ? -12.968 5.612 -1.325 1.00 88.12 213 THR A O 1
ATOM 1681 N N . ALA A 1 214 ? -11.893 7.354 -2.245 1.00 87.38 214 ALA A N 1
ATOM 1682 C CA . ALA A 1 214 ? -10.981 6.519 -3.032 1.00 87.38 214 ALA A CA 1
ATOM 1683 C C . ALA A 1 214 ? -10.090 5.649 -2.131 1.00 87.38 214 ALA A C 1
ATOM 1685 O O . ALA A 1 214 ? -9.970 4.450 -2.370 1.00 87.38 214 ALA A O 1
ATOM 1686 N N . MET A 1 215 ? -9.558 6.222 -1.046 1.00 89.94 215 MET A N 1
ATOM 1687 C CA . MET A 1 215 ? -8.757 5.473 -0.076 1.00 89.94 215 MET A CA 1
ATOM 1688 C C . MET A 1 215 ? -9.572 4.410 0.665 1.00 89.94 215 MET A C 1
ATOM 1690 O O . MET A 1 215 ? -9.066 3.317 0.884 1.00 89.94 215 MET A O 1
ATOM 1694 N N . MET A 1 216 ? -10.835 4.662 1.024 1.00 92.31 216 MET A N 1
ATOM 1695 C CA . MET A 1 216 ? -11.651 3.621 1.664 1.00 92.31 216 MET A CA 1
ATOM 1696 C C . MET A 1 216 ? -11.904 2.446 0.710 1.00 92.31 216 MET A C 1
ATOM 1698 O O . MET A 1 216 ? -11.819 1.283 1.106 1.00 92.31 216 MET A O 1
ATOM 1702 N N . PHE A 1 217 ? -12.155 2.740 -0.568 1.00 91.38 217 PHE A N 1
ATOM 1703 C CA . PHE A 1 217 ? -12.259 1.708 -1.596 1.00 91.38 217 PHE A CA 1
ATOM 1704 C C . PHE A 1 217 ? -10.954 0.912 -1.737 1.00 91.38 217 PHE A C 1
ATOM 1706 O O . PHE A 1 217 ? -10.987 -0.314 -1.653 1.00 91.38 217 PHE A O 1
ATOM 1713 N N . ASP A 1 218 ? -9.810 1.582 -1.906 1.00 91.62 218 ASP A N 1
ATOM 1714 C CA . ASP A 1 218 ? -8.520 0.905 -2.077 1.00 91.62 218 ASP A CA 1
ATOM 1715 C C . ASP A 1 218 ? -8.107 0.126 -0.816 1.00 91.62 218 ASP A C 1
ATOM 1717 O O . ASP A 1 218 ? -7.537 -0.961 -0.927 1.00 91.62 218 ASP A O 1
ATOM 1721 N N . LEU A 1 219 ? -8.477 0.595 0.379 1.00 93.62 219 LEU A N 1
ATOM 1722 C CA . LEU A 1 219 ? -8.291 -0.147 1.623 1.00 93.62 219 LEU A CA 1
ATOM 1723 C C . LEU A 1 219 ? -9.009 -1.504 1.569 1.00 93.62 219 LEU A C 1
ATOM 1725 O O . LEU A 1 219 ? -8.381 -2.540 1.776 1.00 93.62 219 LEU A O 1
ATOM 1729 N N . PHE A 1 220 ? -10.308 -1.519 1.257 1.00 93.69 220 PHE A N 1
ATOM 1730 C CA . PHE A 1 220 ? -11.112 -2.747 1.258 1.00 93.69 220 PHE A CA 1
ATOM 1731 C C . PHE A 1 220 ? -10.913 -3.652 0.042 1.00 93.69 220 PHE A C 1
ATOM 1733 O O . PHE A 1 220 ? -11.170 -4.859 0.132 1.00 93.69 220 PHE A O 1
ATOM 1740 N N . TYR A 1 221 ? -10.542 -3.071 -1.098 1.00 91.31 221 TYR A N 1
ATOM 1741 C CA . TYR A 1 221 ? -10.379 -3.786 -2.358 1.00 91.31 221 TYR A CA 1
ATOM 1742 C C . TYR A 1 221 ? -8.941 -4.270 -2.578 1.00 91.31 221 TYR A C 1
ATOM 1744 O O . TYR A 1 221 ? -8.748 -5.292 -3.234 1.00 91.31 221 TYR A O 1
ATOM 1752 N N . ARG A 1 222 ? -7.931 -3.552 -2.059 1.00 90.88 222 ARG A N 1
ATOM 1753 C CA . ARG A 1 222 ? -6.516 -3.807 -2.381 1.00 90.88 222 ARG A CA 1
ATOM 1754 C C . ARG A 1 222 ? -5.632 -4.139 -1.187 1.00 90.88 222 ARG A C 1
ATOM 1756 O O . ARG A 1 222 ? -4.729 -4.956 -1.355 1.00 90.88 222 ARG A O 1
ATOM 1763 N N . LEU A 1 223 ? -5.833 -3.498 -0.032 1.00 92.94 223 LEU A N 1
ATOM 1764 C CA . LEU A 1 223 ? -4.994 -3.720 1.156 1.00 92.94 223 LEU A CA 1
ATOM 1765 C C . LEU A 1 223 ? -5.506 -4.873 2.018 1.00 92.94 223 LEU A C 1
ATOM 1767 O O . LEU A 1 223 ? -4.734 -5.754 2.394 1.00 92.94 223 LEU A O 1
ATOM 1771 N N . LEU A 1 224 ? -6.796 -4.849 2.349 1.00 94.19 224 LEU A N 1
ATOM 1772 C CA . LEU A 1 224 ? -7.421 -5.840 3.216 1.00 94.19 224 LEU A CA 1
ATOM 1773 C C . LEU A 1 224 ? -7.848 -7.083 2.425 1.00 94.19 224 LEU A C 1
ATOM 1775 O O . LEU A 1 224 ? -8.340 -6.965 1.297 1.00 94.19 224 LEU A O 1
ATOM 1779 N N . PRO A 1 225 ? -7.725 -8.283 3.016 1.00 92.75 225 PRO A N 1
ATOM 1780 C CA . PRO A 1 225 ? -8.153 -9.510 2.365 1.00 92.75 225 PRO A CA 1
ATOM 1781 C C . PRO A 1 225 ? -9.679 -9.587 2.267 1.00 92.75 225 PRO A C 1
ATOM 1783 O O . PRO A 1 225 ? -10.432 -8.813 2.865 1.00 92.75 225 PRO A O 1
ATOM 1786 N N . ARG A 1 226 ? -10.171 -10.544 1.475 1.00 89.31 226 ARG A N 1
ATOM 1787 C CA . ARG A 1 226 ? -11.614 -10.779 1.348 1.00 89.31 226 ARG A CA 1
ATOM 1788 C C . ARG A 1 226 ? -12.239 -11.259 2.655 1.00 89.31 226 ARG A C 1
ATOM 1790 O O . ARG A 1 226 ? -13.305 -10.773 3.009 1.00 89.31 226 ARG A O 1
ATOM 1797 N N . ASP A 1 227 ? -11.576 -12.168 3.347 1.00 90.88 227 ASP A N 1
ATOM 1798 C CA . ASP A 1 227 ? -12.003 -12.661 4.650 1.00 90.88 227 ASP A CA 1
ATOM 1799 C C . ASP A 1 227 ? -11.306 -11.856 5.755 1.00 90.88 227 ASP A C 1
ATOM 1801 O O . ASP A 1 227 ? -10.088 -11.947 5.906 1.00 90.88 227 ASP A O 1
ATOM 1805 N N . LEU A 1 228 ? -12.069 -11.024 6.473 1.00 92.56 228 LEU A N 1
ATOM 1806 C CA . LEU A 1 228 ? -11.553 -10.181 7.559 1.00 92.56 228 LEU A CA 1
ATOM 1807 C C . LEU A 1 228 ? -11.460 -10.927 8.899 1.00 92.56 228 LEU A C 1
ATOM 1809 O O . LEU A 1 228 ? -10.780 -10.443 9.805 1.00 92.56 228 LEU A O 1
ATOM 1813 N N . ASP A 1 229 ? -12.101 -12.093 9.009 1.00 93.50 229 ASP A N 1
ATOM 1814 C CA . ASP A 1 229 ? -12.098 -12.934 10.209 1.00 93.50 229 ASP A CA 1
ATOM 1815 C C . ASP A 1 229 ? -10.976 -13.988 10.173 1.00 93.50 229 ASP A C 1
ATOM 1817 O O . ASP A 1 229 ? -10.767 -14.722 11.143 1.00 93.50 229 ASP A O 1
ATOM 1821 N N . ALA A 1 230 ? -10.227 -14.051 9.066 1.00 91.06 230 ALA A N 1
ATOM 1822 C CA . ALA A 1 230 ? -9.110 -14.965 8.879 1.00 91.06 230 ALA A CA 1
ATOM 1823 C C . ALA A 1 230 ? -8.012 -14.777 9.941 1.00 91.06 230 ALA A C 1
ATOM 1825 O O . ALA A 1 230 ? -7.625 -13.659 10.290 1.00 91.06 230 ALA A O 1
ATOM 1826 N N . GLN A 1 231 ? -7.473 -15.902 10.419 1.00 92.19 231 GLN A N 1
ATOM 1827 C CA . GLN A 1 231 ? -6.375 -15.959 11.386 1.00 92.19 231 GLN A CA 1
ATOM 1828 C C . GLN A 1 231 ? -5.350 -17.016 10.926 1.00 92.19 231 GLN A C 1
ATOM 1830 O O . GLN A 1 231 ? -5.636 -18.213 11.018 1.00 92.19 231 GLN A O 1
ATOM 1835 N N . PRO A 1 232 ? -4.163 -16.624 10.422 1.00 92.38 232 PRO A N 1
ATOM 1836 C CA . PRO A 1 232 ? -3.685 -15.249 10.275 1.00 92.38 232 PRO A CA 1
ATOM 1837 C C . PRO A 1 232 ? -4.396 -14.486 9.147 1.00 92.38 232 PRO A C 1
ATOM 1839 O O . PRO A 1 232 ? -4.834 -15.063 8.151 1.00 92.38 232 PRO A O 1
ATOM 1842 N N . LEU A 1 233 ? -4.465 -13.168 9.302 1.00 92.75 233 LEU A N 1
ATOM 1843 C CA . LEU A 1 233 ? -4.927 -12.229 8.288 1.00 92.75 233 LEU A CA 1
ATOM 1844 C C . LEU A 1 233 ? -3.743 -11.848 7.382 1.00 92.75 233 LEU A C 1
ATOM 1846 O O . LEU A 1 233 ? -2.640 -11.588 7.862 1.00 92.75 233 LEU A O 1
ATOM 1850 N N . HIS A 1 234 ? -3.963 -11.782 6.070 1.00 93.81 234 HIS A N 1
ATOM 1851 C CA . HIS A 1 234 ? -2.938 -11.376 5.104 1.00 93.81 234 HIS A CA 1
ATOM 1852 C C . HIS A 1 234 ? -3.167 -9.935 4.657 1.00 93.81 234 HIS A C 1
ATOM 1854 O O . HIS A 1 234 ? -4.122 -9.652 3.935 1.00 93.81 234 HIS A O 1
ATOM 1860 N N . LEU A 1 235 ? -2.288 -9.033 5.085 1.00 93.69 235 LEU A N 1
ATOM 1861 C CA . LEU A 1 235 ? -2.331 -7.615 4.754 1.00 93.69 235 LEU A CA 1
ATOM 1862 C C . LEU A 1 235 ? -1.413 -7.326 3.568 1.00 93.69 235 LEU A C 1
ATOM 1864 O O . LEU A 1 235 ? -0.223 -7.635 3.605 1.00 93.69 235 LEU A O 1
ATOM 1868 N N . ASN A 1 236 ? -1.952 -6.690 2.535 1.00 94.56 236 ASN A N 1
ATOM 1869 C CA . ASN A 1 236 ? -1.171 -6.259 1.386 1.00 94.56 236 ASN A CA 1
ATOM 1870 C C . ASN A 1 236 ? -0.581 -4.856 1.607 1.00 94.56 236 ASN A C 1
ATOM 1872 O O . ASN A 1 236 ? -1.139 -4.028 2.326 1.00 94.56 236 ASN A O 1
ATOM 1876 N N . THR A 1 237 ? 0.558 -4.576 0.985 1.00 93.62 237 THR A N 1
ATOM 1877 C CA . THR A 1 237 ? 1.226 -3.271 0.986 1.00 93.62 237 THR A CA 1
ATOM 1878 C C . THR A 1 237 ? 1.833 -3.023 -0.385 1.00 93.62 237 THR A C 1
ATOM 1880 O O . THR A 1 237 ? 2.564 -3.864 -0.903 1.00 93.62 237 THR A O 1
ATOM 1883 N N . PHE A 1 238 ? 1.565 -1.854 -0.967 1.00 93.19 238 PHE A N 1
ATOM 1884 C CA . PHE A 1 238 ? 2.091 -1.492 -2.282 1.00 93.19 238 PHE A CA 1
ATOM 1885 C C . PHE A 1 238 ? 3.366 -0.668 -2.150 1.00 93.19 238 PHE A C 1
ATOM 1887 O O . PHE A 1 238 ? 3.408 0.337 -1.439 1.00 93.19 238 PHE A O 1
ATOM 1894 N N . LEU A 1 239 ? 4.399 -1.079 -2.876 1.00 93.31 239 LEU A N 1
ATOM 1895 C CA . LEU A 1 239 ? 5.649 -0.345 -3.003 1.00 93.31 239 LEU A CA 1
ATOM 1896 C C . LEU A 1 239 ? 5.541 0.668 -4.152 1.00 93.31 239 LEU A C 1
ATOM 1898 O O . LEU A 1 239 ? 4.875 0.382 -5.149 1.00 93.31 239 LEU A O 1
ATOM 1902 N N . PRO A 1 240 ? 6.257 1.804 -4.095 1.00 91.50 240 PRO A N 1
ATOM 1903 C CA . PRO A 1 240 ? 6.263 2.815 -5.157 1.00 91.50 240 PRO A CA 1
ATOM 1904 C C . PRO A 1 240 ? 7.000 2.377 -6.436 1.00 91.50 240 PRO A C 1
ATOM 1906 O O . PRO A 1 240 ? 7.406 3.215 -7.233 1.00 91.50 240 PRO A O 1
ATOM 1909 N N . VAL A 1 241 ? 7.178 1.075 -6.661 1.00 91.62 241 VAL A N 1
ATOM 1910 C CA . VAL A 1 241 ? 7.995 0.495 -7.731 1.00 91.62 241 VAL A CA 1
ATOM 1911 C C . VAL A 1 241 ? 7.130 -0.428 -8.576 1.00 91.62 241 VAL A C 1
ATOM 1913 O O . VAL A 1 241 ? 6.507 -1.344 -8.039 1.00 91.62 241 VAL A O 1
ATOM 1916 N N . PHE A 1 242 ? 7.108 -0.249 -9.898 1.00 89.31 242 PHE A N 1
ATOM 1917 C CA . PHE A 1 242 ? 6.403 -1.190 -10.770 1.00 89.31 242 PHE A CA 1
ATOM 1918 C C . PHE A 1 242 ? 7.089 -2.561 -10.783 1.00 89.31 242 PHE A C 1
ATOM 1920 O O . PHE A 1 242 ? 8.307 -2.685 -10.648 1.00 89.31 242 PHE A O 1
ATOM 1927 N N . THR A 1 243 ? 6.307 -3.614 -10.982 1.00 88.25 243 THR A N 1
ATOM 1928 C CA . THR A 1 243 ? 6.849 -4.943 -11.277 1.00 88.25 243 THR A CA 1
ATOM 1929 C C . THR A 1 243 ? 7.672 -4.904 -12.566 1.00 88.25 243 THR A C 1
ATOM 1931 O O . THR A 1 243 ? 7.471 -4.035 -13.420 1.00 88.25 243 THR A O 1
ATOM 1934 N N . LEU A 1 244 ? 8.549 -5.895 -12.758 1.00 83.62 244 LEU A N 1
ATOM 1935 C CA . LEU A 1 244 ? 9.327 -6.031 -13.996 1.00 83.62 244 LEU A CA 1
ATOM 1936 C C . LEU A 1 244 ? 8.431 -5.978 -15.247 1.00 83.62 244 LEU A C 1
ATOM 1938 O O . LEU A 1 244 ? 8.756 -5.321 -16.235 1.00 83.62 244 LEU A O 1
ATOM 1942 N N . SER A 1 245 ? 7.269 -6.637 -15.180 1.00 80.62 245 SER A N 1
ATOM 1943 C CA . SER A 1 245 ? 6.271 -6.613 -16.252 1.00 80.62 245 SER A CA 1
ATOM 1944 C C . SER A 1 245 ? 5.684 -5.216 -16.475 1.00 80.62 245 SER A C 1
ATOM 1946 O O . SER A 1 245 ? 5.536 -4.801 -17.623 1.00 80.62 245 SER A O 1
ATOM 1948 N N . GLY A 1 246 ? 5.426 -4.465 -15.399 1.00 82.69 246 GLY A N 1
ATOM 1949 C CA . GLY A 1 246 ? 4.918 -3.097 -15.450 1.00 82.69 246 GLY A CA 1
ATOM 1950 C C . GLY A 1 246 ? 5.852 -2.166 -16.220 1.00 82.69 246 GLY A C 1
ATOM 1951 O O . GLY A 1 246 ? 5.416 -1.532 -17.180 1.00 82.69 246 GLY A O 1
ATOM 1952 N N . TYR A 1 247 ? 7.147 -2.151 -15.898 1.00 83.19 247 TYR A N 1
ATOM 1953 C CA . TYR A 1 247 ? 8.115 -1.348 -16.658 1.00 83.19 247 TYR A CA 1
ATOM 1954 C C . TYR A 1 247 ? 8.291 -1.831 -18.098 1.00 83.19 247 TYR A C 1
ATOM 1956 O O . TYR A 1 247 ? 8.367 -1.009 -19.015 1.00 83.19 247 TYR A O 1
ATOM 1964 N N . ALA A 1 248 ? 8.272 -3.148 -18.326 1.00 78.44 248 ALA A N 1
ATOM 1965 C CA . ALA A 1 248 ? 8.363 -3.702 -19.673 1.00 78.44 248 ALA A CA 1
ATOM 1966 C C . ALA A 1 248 ? 7.207 -3.230 -20.573 1.00 78.44 248 ALA A C 1
ATOM 1968 O O . ALA A 1 248 ? 7.435 -2.954 -21.751 1.00 78.44 248 ALA A O 1
ATOM 1969 N N . THR A 1 249 ? 5.990 -3.054 -20.034 1.00 77.88 249 THR A N 1
ATOM 1970 C CA . THR A 1 249 ? 4.863 -2.494 -20.810 1.00 77.88 249 THR A CA 1
ATOM 1971 C C . THR A 1 249 ? 5.105 -1.058 -21.282 1.00 77.88 249 THR A C 1
ATOM 1973 O O . THR A 1 249 ? 4.551 -0.644 -22.299 1.00 77.88 249 THR A O 1
ATOM 1976 N N . GLN A 1 250 ? 5.970 -0.318 -20.586 1.00 78.38 250 GLN A N 1
ATOM 1977 C CA . GLN A 1 250 ? 6.364 1.052 -20.914 1.00 78.38 250 GLN A CA 1
ATOM 1978 C C . GLN A 1 250 ? 7.684 1.115 -21.705 1.00 78.38 250 GLN A C 1
ATOM 1980 O O . GLN A 1 250 ? 8.209 2.200 -21.938 1.00 78.38 250 GLN A O 1
ATOM 1985 N N . ASN A 1 251 ? 8.220 -0.033 -22.144 1.00 78.56 251 ASN A N 1
ATOM 1986 C CA . ASN A 1 251 ? 9.539 -0.171 -22.778 1.00 78.56 251 ASN A CA 1
ATOM 1987 C C . ASN A 1 251 ? 10.711 0.329 -21.910 1.00 78.56 251 ASN A C 1
ATOM 1989 O O . ASN A 1 251 ? 11.760 0.698 -22.439 1.00 78.56 251 ASN A O 1
ATOM 1993 N N . ILE A 1 252 ? 10.553 0.319 -20.585 1.00 79.38 252 ILE A N 1
ATOM 1994 C CA . ILE A 1 252 ? 11.620 0.639 -19.636 1.00 79.38 252 ILE A CA 1
ATOM 1995 C C . ILE A 1 252 ? 12.305 -0.670 -19.236 1.00 79.38 252 ILE A C 1
ATOM 1997 O O . ILE A 1 252 ? 11.660 -1.605 -18.759 1.00 79.38 252 ILE A O 1
ATOM 2001 N N . VAL A 1 253 ? 13.619 -0.751 -19.449 1.00 82.38 253 VAL A N 1
ATOM 2002 C CA . VAL A 1 253 ? 14.420 -1.934 -19.111 1.00 82.38 253 VAL A CA 1
ATOM 2003 C C . VAL A 1 253 ? 15.133 -1.689 -17.790 1.00 82.38 253 VAL A C 1
ATOM 2005 O O . VAL A 1 253 ? 16.036 -0.860 -17.718 1.00 82.38 253 VAL A O 1
ATOM 2008 N N . ILE A 1 254 ? 14.740 -2.440 -16.764 1.00 83.31 254 ILE A N 1
ATOM 2009 C CA . ILE A 1 254 ? 15.358 -2.402 -15.438 1.00 83.31 254 ILE A CA 1
ATOM 2010 C C . ILE A 1 254 ? 16.141 -3.691 -15.199 1.00 83.31 254 ILE A C 1
ATOM 2012 O O . ILE A 1 254 ? 15.710 -4.780 -15.585 1.00 83.31 254 ILE A O 1
ATOM 2016 N N . THR A 1 255 ? 17.310 -3.576 -14.572 1.00 86.75 255 THR A N 1
ATOM 2017 C CA . THR A 1 255 ? 18.131 -4.732 -14.211 1.00 86.75 255 THR A CA 1
ATOM 2018 C C . THR A 1 255 ? 17.509 -5.502 -13.046 1.00 86.75 255 THR A C 1
ATOM 2020 O O . THR A 1 255 ? 17.040 -4.929 -12.063 1.00 86.75 255 THR A O 1
ATOM 2023 N N . ILE A 1 256 ? 17.540 -6.835 -13.135 1.00 86.06 256 ILE A N 1
ATOM 2024 C CA . ILE A 1 256 ? 16.993 -7.733 -12.102 1.00 86.06 256 ILE A CA 1
ATOM 2025 C C . ILE A 1 256 ? 17.685 -7.508 -10.746 1.00 86.06 256 ILE A C 1
ATOM 2027 O O . ILE A 1 256 ? 17.065 -7.666 -9.698 1.00 86.06 256 ILE A O 1
ATOM 2031 N N . ASP A 1 257 ? 18.943 -7.067 -10.752 1.00 89.00 257 ASP A N 1
ATOM 2032 C CA . ASP A 1 257 ? 19.703 -6.802 -9.531 1.00 89.00 257 ASP A CA 1
ATOM 2033 C C . ASP A 1 257 ? 19.081 -5.718 -8.645 1.00 89.00 257 ASP A C 1
ATOM 2035 O O . ASP A 1 257 ? 19.138 -5.847 -7.423 1.00 89.00 257 ASP A O 1
ATOM 2039 N N . LEU A 1 258 ? 18.423 -4.699 -9.216 1.00 90.56 258 LEU A N 1
ATOM 2040 C CA . LEU A 1 258 ? 17.724 -3.690 -8.409 1.00 90.56 258 LEU A CA 1
ATOM 2041 C C . LEU A 1 258 ? 16.576 -4.317 -7.613 1.00 90.56 258 LEU A C 1
ATOM 2043 O O . LEU A 1 258 ? 16.415 -4.044 -6.425 1.00 90.56 258 LEU A O 1
ATOM 2047 N N . TYR A 1 259 ? 15.836 -5.234 -8.235 1.00 90.31 259 TYR A N 1
ATOM 2048 C CA . TYR A 1 259 ? 14.778 -5.986 -7.566 1.00 90.31 259 TYR A CA 1
ATOM 2049 C C . TYR A 1 259 ? 15.322 -6.954 -6.514 1.00 90.31 259 TYR A C 1
ATOM 2051 O O . TYR A 1 259 ? 14.782 -7.024 -5.412 1.00 90.31 259 TYR A O 1
ATOM 2059 N N . ASN A 1 260 ? 16.429 -7.642 -6.810 1.00 90.38 260 ASN A N 1
ATOM 2060 C CA . ASN A 1 260 ? 17.114 -8.508 -5.847 1.00 90.38 260 ASN A CA 1
ATOM 2061 C C . ASN A 1 260 ? 17.589 -7.725 -4.611 1.00 90.38 260 ASN A C 1
ATOM 2063 O O . ASN A 1 260 ? 17.589 -8.252 -3.498 1.00 90.38 260 ASN A O 1
ATOM 2067 N N . ASN A 1 261 ? 18.042 -6.483 -4.793 1.00 93.94 261 ASN A N 1
ATOM 2068 C CA . ASN A 1 261 ? 18.467 -5.613 -3.698 1.00 93.94 261 ASN A CA 1
ATOM 2069 C C . ASN A 1 261 ? 17.272 -5.180 -2.847 1.00 93.94 261 ASN A C 1
ATOM 2071 O O . ASN A 1 261 ? 17.307 -5.359 -1.630 1.00 93.94 261 ASN A O 1
ATOM 2075 N N . LEU A 1 262 ? 16.207 -4.698 -3.494 1.00 93.75 262 LEU A N 1
ATOM 2076 C CA . LEU A 1 262 ? 14.976 -4.270 -2.834 1.00 93.75 262 LEU A CA 1
ATOM 2077 C C . LEU A 1 262 ? 14.352 -5.400 -2.009 1.00 93.75 262 LEU A C 1
ATOM 2079 O O . LEU A 1 262 ? 14.044 -5.222 -0.835 1.00 93.75 262 LEU A O 1
ATOM 2083 N N . GLU A 1 263 ? 14.236 -6.591 -2.586 1.00 92.62 263 GLU A N 1
ATOM 2084 C CA . GLU A 1 263 ? 13.689 -7.749 -1.887 1.00 92.62 263 GLU A CA 1
ATOM 2085 C C . GLU A 1 263 ? 14.527 -8.147 -0.667 1.00 92.62 263 GLU A C 1
ATOM 2087 O O . GLU A 1 263 ? 13.989 -8.378 0.415 1.00 92.62 263 GLU A O 1
ATOM 2092 N N . ARG A 1 264 ? 15.860 -8.159 -0.794 1.00 94.56 264 ARG A N 1
ATOM 2093 C CA . ARG A 1 264 ? 16.748 -8.413 0.350 1.00 94.56 264 ARG A CA 1
ATOM 2094 C C . ARG A 1 264 ? 16.615 -7.346 1.434 1.00 94.56 264 ARG A C 1
ATOM 2096 O O . ARG A 1 264 ? 16.768 -7.664 2.612 1.00 94.56 264 ARG A O 1
ATOM 2103 N N . ALA A 1 265 ? 16.369 -6.090 1.071 1.00 95.75 265 ALA A N 1
ATOM 2104 C CA . ALA A 1 265 ? 16.120 -5.018 2.029 1.00 95.75 265 ALA A CA 1
ATOM 2105 C C . ALA A 1 265 ? 14.807 -5.237 2.789 1.00 95.75 265 ALA A C 1
ATOM 2107 O O . ALA A 1 265 ? 14.810 -5.196 4.017 1.00 95.75 265 ALA A O 1
ATOM 2108 N N . ILE A 1 266 ? 13.735 -5.596 2.079 1.00 94.62 266 ILE A N 1
ATOM 2109 C CA . ILE A 1 266 ? 12.433 -5.921 2.675 1.00 94.62 266 ILE A CA 1
ATOM 2110 C C . ILE A 1 266 ? 12.559 -7.115 3.626 1.00 94.62 266 ILE A C 1
ATOM 2112 O O . ILE A 1 266 ? 12.148 -7.022 4.777 1.00 94.62 266 ILE A O 1
ATOM 2116 N N . VAL A 1 267 ? 13.199 -8.212 3.208 1.00 93.94 267 VAL A N 1
ATOM 2117 C CA . VAL A 1 267 ? 13.412 -9.391 4.070 1.00 93.94 267 VAL A CA 1
ATOM 2118 C C . VAL A 1 267 ? 14.194 -9.029 5.338 1.00 93.94 267 VAL A C 1
ATOM 2120 O O . VAL A 1 267 ? 13.851 -9.484 6.431 1.00 93.94 267 VAL A O 1
ATOM 2123 N N . ARG A 1 268 ? 15.240 -8.198 5.218 1.00 95.88 268 ARG A N 1
ATOM 2124 C CA . ARG A 1 268 ? 16.009 -7.711 6.376 1.00 95.88 268 ARG A CA 1
ATOM 2125 C C . ARG A 1 268 ? 15.145 -6.875 7.316 1.00 95.88 268 ARG A C 1
ATOM 2127 O O . ARG A 1 268 ? 15.205 -7.107 8.520 1.00 95.88 268 ARG A O 1
ATOM 2134 N N . PHE A 1 269 ? 14.346 -5.958 6.776 1.00 96.38 269 PHE A N 1
ATOM 2135 C CA . PHE A 1 269 ? 13.414 -5.132 7.540 1.00 96.38 269 PHE A CA 1
ATOM 2136 C C . PHE A 1 269 ? 12.387 -5.991 8.293 1.00 96.38 269 PHE A C 1
ATOM 2138 O O . PHE A 1 269 ? 12.265 -5.873 9.509 1.00 96.38 269 PHE A O 1
ATOM 2145 N N . MET A 1 270 ? 11.737 -6.937 7.610 1.00 95.19 270 MET A N 1
ATOM 2146 C CA . MET A 1 270 ? 10.750 -7.832 8.228 1.00 95.19 270 MET A CA 1
ATOM 2147 C C . MET A 1 270 ? 11.359 -8.643 9.373 1.00 95.19 270 MET A C 1
ATOM 2149 O O . MET A 1 270 ? 10.766 -8.765 10.443 1.00 95.19 270 MET A O 1
ATOM 2153 N N . LYS A 1 271 ? 12.588 -9.141 9.187 1.00 94.81 271 LYS A N 1
ATOM 2154 C CA . LYS A 1 271 ? 13.329 -9.839 10.242 1.00 94.81 271 LYS A CA 1
ATOM 2155 C C . LYS A 1 271 ? 13.694 -8.917 11.410 1.00 94.81 271 LYS A C 1
ATOM 2157 O O . LYS A 1 271 ? 13.638 -9.363 12.551 1.00 94.81 271 LYS A O 1
ATOM 2162 N N . HIS A 1 272 ? 14.088 -7.674 11.134 1.00 95.50 272 HIS A N 1
ATOM 2163 C CA . HIS A 1 272 ? 14.447 -6.691 12.159 1.00 95.50 272 HIS A CA 1
ATOM 2164 C C . HIS A 1 272 ? 13.250 -6.341 13.048 1.00 95.50 272 HIS A C 1
ATOM 2166 O O . HIS A 1 272 ? 13.361 -6.388 14.269 1.00 95.50 272 HIS A O 1
ATOM 2172 N N . GLU A 1 273 ? 12.093 -6.095 12.434 1.00 94.62 273 GLU A N 1
ATOM 2173 C CA . GLU A 1 273 ? 10.865 -5.694 13.130 1.00 94.62 273 GLU A CA 1
ATOM 2174 C C . GLU A 1 273 ? 10.038 -6.865 13.686 1.00 94.62 273 GLU A C 1
ATOM 2176 O O . GLU A 1 273 ? 8.988 -6.664 14.315 1.00 94.62 273 GLU A O 1
ATOM 2181 N N . ASN A 1 274 ? 10.524 -8.095 13.481 1.00 94.00 274 ASN A N 1
ATOM 2182 C CA . ASN A 1 274 ? 9.857 -9.348 13.830 1.00 94.00 274 ASN A CA 1
ATOM 2183 C C . ASN A 1 274 ? 8.453 -9.469 13.202 1.00 94.00 274 ASN A C 1
ATOM 2185 O O . ASN A 1 274 ? 7.492 -9.890 13.848 1.00 94.00 274 ASN A O 1
ATOM 2189 N N . LEU A 1 275 ? 8.337 -9.070 11.935 1.00 92.44 275 LEU A N 1
ATOM 2190 C CA . LEU A 1 275 ? 7.130 -9.194 11.124 1.00 92.44 275 LEU A CA 1
ATOM 2191 C C . LEU A 1 275 ? 7.199 -10.466 10.275 1.00 92.44 275 LEU A C 1
ATOM 2193 O O . LEU A 1 275 ? 8.244 -10.812 9.717 1.00 92.44 275 LEU A O 1
ATOM 2197 N N . ARG A 1 276 ? 6.071 -11.171 10.157 1.00 90.50 276 ARG A N 1
ATOM 2198 C CA . ARG A 1 276 ? 5.967 -12.350 9.294 1.00 90.50 276 ARG A CA 1
ATOM 2199 C C . ARG A 1 276 ? 5.572 -11.915 7.895 1.00 90.50 276 ARG A C 1
ATOM 2201 O O . ARG A 1 276 ? 4.505 -11.352 7.687 1.00 90.50 276 ARG A O 1
ATOM 2208 N N . MET A 1 277 ? 6.438 -12.190 6.934 1.00 88.06 277 MET A N 1
ATOM 2209 C CA . MET A 1 277 ? 6.191 -11.910 5.527 1.00 88.06 277 MET A CA 1
ATOM 2210 C C . MET A 1 277 ? 5.812 -13.205 4.822 1.00 88.06 277 MET A C 1
ATOM 2212 O O . MET A 1 277 ? 6.521 -14.202 4.959 1.00 88.06 277 MET A O 1
ATOM 2216 N N . LYS A 1 278 ? 4.711 -13.183 4.070 1.00 85.38 278 LYS A N 1
ATOM 2217 C CA . LYS A 1 278 ? 4.267 -14.339 3.290 1.00 85.38 278 LYS A CA 1
ATOM 2218 C C . LYS A 1 278 ? 4.863 -14.343 1.896 1.00 85.38 278 LYS A C 1
ATOM 2220 O O . LYS A 1 278 ? 5.336 -15.374 1.433 1.00 85.38 278 LYS A O 1
ATOM 2225 N N . GLU A 1 279 ? 4.833 -13.189 1.242 1.00 78.81 279 GLU A N 1
ATOM 2226 C CA . GLU A 1 279 ? 5.213 -13.070 -0.158 1.00 78.81 279 GLU A CA 1
ATOM 2227 C C . GLU A 1 279 ? 5.708 -11.658 -0.482 1.00 78.81 279 GLU A C 1
ATOM 2229 O O . GLU A 1 279 ? 5.241 -10.668 0.091 1.00 78.81 279 GLU A O 1
ATOM 2234 N N . VAL A 1 280 ? 6.633 -11.577 -1.441 1.00 78.69 280 VAL A N 1
ATOM 2235 C CA . VAL A 1 280 ? 7.028 -10.332 -2.102 1.00 78.69 280 VAL A CA 1
ATOM 2236 C C . VAL A 1 280 ? 6.810 -10.487 -3.604 1.00 78.69 280 VAL A C 1
ATOM 2238 O O . VAL A 1 280 ? 7.535 -11.194 -4.301 1.00 78.69 280 VAL A O 1
ATOM 2241 N N . SER A 1 281 ? 5.820 -9.774 -4.121 1.00 76.88 281 SER A N 1
ATOM 2242 C CA . SER A 1 281 ? 5.517 -9.706 -5.544 1.00 76.88 281 SER A CA 1
ATOM 2243 C C . SER A 1 281 ? 6.292 -8.536 -6.157 1.00 76.88 281 SER A C 1
ATOM 2245 O O . SER A 1 281 ? 5.768 -7.430 -6.291 1.00 76.88 281 SER A O 1
ATOM 2247 N N . VAL A 1 282 ? 7.547 -8.767 -6.553 1.00 67.88 282 VAL A N 1
ATOM 2248 C CA . VAL A 1 282 ? 8.371 -7.771 -7.280 1.00 67.88 282 VAL A CA 1
ATOM 2249 C C . VAL A 1 282 ? 8.496 -8.079 -8.781 1.00 67.88 282 VAL A C 1
ATOM 2251 O O . VAL A 1 282 ? 9.293 -7.487 -9.506 1.00 67.88 282 VAL A O 1
ATOM 2254 N N . GLY A 1 283 ? 7.683 -9.012 -9.287 1.00 52.06 283 GLY A N 1
ATOM 2255 C CA . GLY A 1 283 ? 7.754 -9.490 -10.672 1.00 52.06 283 GLY A CA 1
ATOM 2256 C C . GLY A 1 283 ? 8.637 -10.726 -10.875 1.00 52.06 283 GLY A C 1
ATOM 2257 O O . GLY A 1 283 ? 8.955 -11.051 -12.019 1.00 52.06 283 GLY A O 1
ATOM 2258 N N . ARG A 1 284 ? 9.003 -11.440 -9.801 1.00 47.16 284 ARG A N 1
ATOM 2259 C CA . ARG A 1 284 ? 9.398 -12.849 -9.899 1.00 47.16 284 ARG A CA 1
ATOM 2260 C C . ARG A 1 284 ? 8.153 -13.709 -9.732 1.00 47.16 284 ARG A C 1
ATOM 2262 O O . ARG A 1 284 ? 7.498 -13.639 -8.701 1.00 47.16 284 ARG A O 1
ATOM 2269 N N . ILE A 1 285 ? 7.840 -14.525 -10.734 1.00 35.97 285 ILE A N 1
ATOM 2270 C CA . ILE A 1 285 ? 7.062 -15.736 -10.476 1.00 35.97 285 ILE A CA 1
ATOM 2271 C C . ILE A 1 285 ? 8.011 -16.624 -9.673 1.00 35.97 285 ILE A C 1
ATOM 2273 O O . ILE A 1 285 ? 8.995 -17.116 -10.225 1.00 35.97 285 ILE A O 1
ATOM 2277 N N . TYR A 1 286 ? 7.791 -16.732 -8.365 1.00 34.19 286 TYR A N 1
ATOM 2278 C CA . TYR A 1 286 ? 8.475 -17.729 -7.557 1.00 34.19 286 TYR A CA 1
ATOM 2279 C C . TYR A 1 286 ? 7.970 -19.105 -8.000 1.00 34.19 286 TYR A C 1
ATOM 2281 O O . TYR A 1 286 ? 6.831 -19.483 -7.734 1.00 34.19 286 TYR A O 1
ATOM 2289 N N . GLU A 1 287 ? 8.808 -19.840 -8.731 1.00 31.53 287 GLU A N 1
ATOM 2290 C CA . GLU A 1 287 ? 8.716 -21.296 -8.769 1.00 31.53 287 GLU A CA 1
ATOM 2291 C C . GLU A 1 287 ? 9.066 -21.794 -7.367 1.00 31.53 287 GLU A C 1
ATOM 2293 O O . GLU A 1 287 ? 10.235 -22.011 -7.066 1.00 31.53 287 GLU A O 1
ATOM 2298 N N . ASP A 1 288 ? 8.071 -21.950 -6.496 1.00 30.44 288 ASP A N 1
ATOM 2299 C CA . ASP A 1 288 ? 8.254 -22.734 -5.278 1.00 30.44 288 ASP A CA 1
ATOM 2300 C C . ASP A 1 288 ? 7.354 -23.969 -5.326 1.00 30.44 288 ASP A C 1
ATOM 2302 O O . ASP A 1 288 ? 6.270 -24.057 -4.754 1.00 30.44 288 ASP A O 1
ATOM 2306 N N . GLY A 1 289 ? 7.829 -24.929 -6.121 1.00 28.08 289 GLY A N 1
ATOM 2307 C CA . GLY A 1 289 ? 7.438 -26.332 -6.080 1.00 28.08 289 GLY A CA 1
ATOM 2308 C C . GLY A 1 289 ? 8.293 -27.139 -5.102 1.00 28.08 289 GLY A C 1
ATOM 2309 O O . GLY A 1 289 ? 8.422 -28.350 -5.282 1.00 28.08 289 GLY A O 1
ATOM 2310 N N . THR A 1 290 ? 8.898 -26.513 -4.088 1.00 27.12 290 THR A N 1
ATOM 2311 C CA . THR A 1 290 ? 9.620 -27.236 -3.040 1.00 27.12 290 THR A CA 1
ATOM 2312 C C . THR A 1 290 ? 8.784 -27.342 -1.772 1.00 27.12 290 THR A C 1
ATOM 2314 O O . THR A 1 290 ? 8.710 -26.444 -0.940 1.00 27.12 290 THR A O 1
ATOM 2317 N N . GLN A 1 291 ? 8.160 -28.513 -1.619 1.00 27.02 291 GLN A N 1
ATOM 2318 C CA . GLN A 1 291 ? 7.743 -29.041 -0.326 1.00 27.02 291 GLN A CA 1
ATOM 2319 C C . GLN A 1 291 ? 8.935 -28.998 0.640 1.00 27.02 291 GLN A C 1
ATOM 2321 O O . GLN A 1 291 ? 9.834 -29.836 0.555 1.00 27.02 291 GLN A O 1
ATOM 2326 N N . HIS A 1 292 ? 8.927 -28.074 1.597 1.00 27.36 292 HIS A N 1
ATOM 2327 C CA . HIS A 1 292 ? 9.672 -28.279 2.831 1.00 27.36 292 HIS A CA 1
ATOM 2328 C C . HIS A 1 292 ? 8.829 -29.153 3.760 1.00 27.36 292 HIS A C 1
ATOM 2330 O O . HIS A 1 292 ? 7.994 -28.681 4.525 1.00 27.36 292 HIS A O 1
ATOM 2336 N N . ASN A 1 293 ? 9.038 -30.462 3.622 1.00 25.00 293 ASN A N 1
ATOM 2337 C CA . ASN A 1 293 ? 8.774 -31.423 4.680 1.00 25.00 293 ASN A CA 1
ATOM 2338 C C . ASN A 1 293 ? 9.862 -31.296 5.756 1.00 25.00 293 ASN A C 1
ATOM 2340 O O . ASN A 1 293 ? 11.049 -31.264 5.415 1.00 25.00 293 ASN A O 1
ATOM 2344 N N . SER A 1 294 ? 9.427 -31.438 7.013 1.00 31.61 294 SER A N 1
ATOM 2345 C CA . SER A 1 294 ? 10.177 -31.565 8.285 1.00 31.61 294 SER A CA 1
ATOM 2346 C C . SER A 1 294 ? 10.434 -30.266 9.042 1.00 31.61 294 SER A C 1
ATOM 2348 O O . SER A 1 294 ? 11.290 -29.474 8.598 1.00 31.61 294 SER A O 1
#

InterPro domains:
  IPR052081 Dispatched hedgehog regulator [PTHR45951] (12-250)

Sequence (294 aa):
MASNQCTFTSNNSVIKGFDTKDTDLSGARLAWQKLQKTLQTTNRINFSNRPPLYPPVVEAQNTSDVTVTTRMKRSWADELLNTINKVPCYDSPIPFMNYLSQVVIEVPSLSSIFELAFLEKMCSMHEHIATELSAFDDFTPYRNIWSIANFVSCLSPNYLFNCTELSANDVNTVHHLISYCIPYRDQLITCKIACKENPSCASCQEVPSNCSTAMMFDLFYRLLPRDLDAQPLHLNTFLPVFTLSGYATQNIVITIDLYNNLERAIVRFMKHENLRMKEVSVGRIYEDGTQHNS

Foldseek 3Di:
DDDDDDDDDDDDDPDDDPQDPPDPVRPVVVVVVVVVVVVVPDDPDDDPDDDDDDDDDDDDDDDDDDPPPPPPCPDVVVVVLVVVLLQLADQDDDPPLVQFWKWKFWAFALVRLLDLLNLQLVQCLLVLLVVLLVVCVVPFSHRDKAFSLSLLCCLFPVRHRGSNPDDNVSSVVVVVLLVVQVVCLVLLLCCCVVVVPDCPDPSNPPHDPSCNGPSNNCCSPPFFDPDRGDGRGIGMMGDSHGACVRSVVVVHHDDVVSVVSSVVSVVVSCVVSVIGTDDIGNHDPDPPPDPPDD

Organism: Trichostrongylus colubriformis (NCBI:txid6319)

Secondary structure (DSSP, 8-state):
------PPP--S-S--S-S--SSTTHHHHHHHHHHHHHHHH--SS--S-----SPPP------------------HHHHHHHHHTT----SSPPTTGGGEEEEEEEES-GGGGG-HHHHHHHHHHHHHTHHHHHTTTTT-S----B-HHHHHHHHSTT--SSSTT--HHHHHHHHHHHHHHGGGHHHHHHHHHHHTT-TT-GGGTTS-GGG-SHHHHHIIIIIS-S-SS-SSEEEEEEEEEE-HHHHHHTT----HHHHHHHHHHHHHHHHHTTPEEEEEESS-----------

Radius of gyration: 24.56 Å; chains: 1; bounding box: 68×75×60 Å

pLDDT: mean 74.11, std 22.46, range [25.0, 96.44]